Protein AF-A0A6A4FLY4-F1 (afdb_monomer)

Mean predicted aligned error: 6.11 Å

Sequence (265 aa):
MKDFSTPEHVKYTPAPVKSWKTQAESCTTQDPQLRKLWSQPDWMQFKLRSKTYLQNKIKETAAPPLFELVWFEAFKGTHEELMHVCNAKKSFVSKAIAKFGNDTPQLFVVTLIIPGSPLVATVQYFARTKSTGAGGPTEAEKLWERFLNGDDEFRKARFKLIPTIADGPWVIRKAVGTTPCIIGKAIQTTYYQTPNYLEVHVDISSDTIAKHITSLCRSQSTSFAVNMGFVIEGQTEEELPEALLGCVQYAHMDLLLASDINDDE

Radius of gyration: 18.47 Å; Cα contacts (8 Å, |Δi|>4): 516; chains: 1; bounding box: 47×60×51 Å

Foldseek 3Di:
DDDDDDDPDPPDDDDFPDDCQVVLCVLDDADPVQVVQKDFDDQQVDWFQALCCVPPVGTGADDAAQWEWRDKAKAFDDPVLLPPLCPQCRDSNNSSCVVQPVNQAAWEKEWEFQDDVGTMTIMIITGGRDDPDPPDDALQRVVVVCLLVDDPVLVLQFKKKAKDWPFADPVLCVLVDGDIDSQSVAWDWDWDDDPRYIYTYTYLVRHPSSNVSSVVCLVQLLGTKMKMWIWGHDDDSSNDDTHTNGMMMRHSDDSVSHYHSPPDD

Secondary structure (DSSP, 8-state):
-----------PPPPPTT-SHHHHHTT----TTGGGSEEPPPGGG--EE-TTHHHH--EE--S--SEEEEEEEEEE--TTTTTTGGGSTTSHHHHHHHHHGGGSPPEEEEEEEE-SSS-EEEEEEEEEPPP--TT---HHHHHHHHHHHS-HHHHHHHEEEEEEEEES-HHHHHHH-S--EEGGGTSEEEEEE-SSEEEEEEEGGG-HHHHHHHHHHHTTGGG-EEEEEEEEPP-SGGG-S--EEEEEEEES--GGGPEETT---

Solvent-accessible surface area (backbone atoms only — not comparable to full-atom values): 14867 Å² total; per-residue (Å²): 138,82,88,79,81,76,82,85,80,79,79,80,75,84,74,65,98,76,73,59,41,70,62,45,60,70,49,55,88,73,59,75,69,61,62,69,21,48,48,66,61,77,67,77,77,52,69,29,46,29,60,57,20,92,83,69,69,47,60,40,66,87,60,75,50,51,18,44,64,42,50,74,51,44,28,25,56,55,75,76,69,56,51,68,52,64,74,36,74,80,26,68,58,37,33,35,39,73,73,45,48,88,74,43,60,53,30,47,31,43,33,41,36,44,66,60,90,74,33,31,39,40,35,41,35,19,37,54,50,80,85,84,61,96,76,65,81,50,34,42,54,52,48,48,54,47,53,74,73,46,55,69,71,59,40,25,76,22,38,27,42,37,50,40,67,79,44,58,53,69,69,54,46,64,62,69,41,73,68,66,40,54,46,39,73,64,28,52,63,49,77,50,76,57,98,51,33,40,35,44,38,34,36,38,65,69,19,74,66,55,36,50,46,45,47,61,42,60,80,43,28,61,60,29,22,40,36,40,37,33,29,62,61,55,85,53,69,75,31,31,37,38,38,37,44,30,43,40,24,38,43,36,38,59,77,83,74,34,43,61,68,79,62,94,120

Structure (mmCIF, N/CA/C/O backbone):
data_AF-A0A6A4FLY4-F1
#
_entry.id   AF-A0A6A4FLY4-F1
#
loop_
_atom_site.group_PDB
_atom_site.id
_atom_site.type_symbol
_atom_site.label_atom_id
_atom_site.label_alt_id
_atom_site.label_comp_id
_atom_site.label_asym_id
_atom_site.label_entity_id
_atom_site.label_seq_id
_atom_site.pdbx_PDB_ins_code
_atom_site.Cartn_x
_atom_site.Cartn_y
_atom_site.Cartn_z
_atom_site.occupancy
_atom_site.B_iso_or_equiv
_atom_site.auth_seq_id
_atom_site.auth_comp_id
_atom_site.auth_asym_id
_atom_site.auth_atom_id
_atom_site.pdbx_PDB_model_num
ATOM 1 N N . MET A 1 1 ? -15.529 -43.957 -10.658 1.00 37.88 1 MET A N 1
ATOM 2 C CA . MET A 1 1 ? -16.024 -42.568 -10.706 1.00 37.88 1 MET A CA 1
ATOM 3 C C . MET A 1 1 ? -16.411 -42.180 -9.294 1.00 37.88 1 MET A C 1
ATOM 5 O O . MET A 1 1 ? -17.280 -42.828 -8.735 1.00 37.88 1 MET A O 1
ATOM 9 N N . LYS A 1 2 ? -15.677 -41.252 -8.674 1.00 32.72 2 LYS A N 1
ATOM 10 C CA . LYS A 1 2 ? -16.060 -40.645 -7.395 1.00 32.72 2 LYS A CA 1
ATOM 11 C C . LYS A 1 2 ? -16.558 -39.245 -7.726 1.00 32.72 2 LYS A C 1
ATOM 13 O O . LYS A 1 2 ? -15.789 -38.469 -8.289 1.00 32.72 2 LYS A O 1
ATOM 18 N N . ASP A 1 3 ? -17.823 -38.987 -7.430 1.00 35.38 3 ASP A N 1
ATOM 19 C CA . ASP A 1 3 ? -18.431 -37.667 -7.538 1.00 35.38 3 ASP A CA 1
ATOM 20 C C . ASP A 1 3 ? -17.745 -36.717 -6.556 1.00 35.38 3 ASP A C 1
ATOM 22 O O . ASP A 1 3 ? -17.726 -36.953 -5.346 1.00 35.38 3 ASP A O 1
ATOM 26 N N . PHE A 1 4 ? -17.145 -35.658 -7.090 1.00 35.91 4 PHE A N 1
ATOM 27 C CA . PHE A 1 4 ? -16.688 -34.522 -6.304 1.00 35.91 4 PHE A CA 1
ATOM 28 C C . PHE A 1 4 ? -17.815 -33.497 -6.272 1.00 35.91 4 PHE A C 1
ATOM 30 O O . PHE A 1 4 ? -17.993 -32.716 -7.204 1.00 35.91 4 PHE A O 1
ATOM 37 N N . SER A 1 5 ? -18.584 -33.523 -5.189 1.00 38.44 5 SER A N 1
ATOM 38 C CA . SER A 1 5 ? -19.543 -32.480 -4.851 1.00 38.44 5 SER A CA 1
ATOM 39 C C . SER A 1 5 ? -18.797 -31.159 -4.636 1.00 38.44 5 SER A C 1
ATOM 41 O O . SER A 1 5 ? -17.914 -31.064 -3.782 1.00 38.44 5 SER A O 1
ATOM 43 N N . THR A 1 6 ? -19.142 -30.140 -5.418 1.00 35.88 6 THR A N 1
ATOM 44 C CA . THR A 1 6 ? -18.709 -28.753 -5.216 1.00 35.88 6 THR A CA 1
ATOM 45 C C . THR A 1 6 ? -19.179 -28.246 -3.848 1.00 35.88 6 THR A C 1
ATOM 47 O O . THR A 1 6 ? -20.345 -28.459 -3.513 1.00 35.88 6 THR A O 1
ATOM 50 N N . PRO A 1 7 ? -18.341 -27.553 -3.052 1.00 35.19 7 PRO A N 1
ATOM 51 C CA . PRO A 1 7 ? -18.806 -26.952 -1.810 1.00 35.19 7 PRO A CA 1
ATOM 52 C C . PRO A 1 7 ? -19.737 -25.774 -2.123 1.00 35.19 7 PRO A C 1
ATOM 54 O O . PRO A 1 7 ? -19.306 -24.748 -2.651 1.00 35.19 7 PRO A O 1
ATOM 57 N N . GLU A 1 8 ? -21.018 -25.922 -1.795 1.00 44.59 8 GLU A N 1
ATOM 58 C CA . GLU A 1 8 ? -21.948 -24.802 -1.669 1.00 44.59 8 GLU A CA 1
ATOM 59 C C . GLU A 1 8 ? -21.541 -23.926 -0.470 1.00 44.59 8 GLU A C 1
ATOM 61 O O . GLU A 1 8 ? -21.119 -24.437 0.566 1.00 44.59 8 GLU A O 1
ATOM 66 N N . HIS A 1 9 ? -21.700 -22.605 -0.634 1.00 38.62 9 HIS A N 1
ATOM 67 C CA . HIS A 1 9 ? -21.382 -21.501 0.295 1.00 38.62 9 HIS A CA 1
ATOM 68 C C . HIS A 1 9 ? -20.083 -20.712 0.048 1.00 38.62 9 HIS A C 1
ATOM 70 O O . HIS A 1 9 ? -19.347 -20.391 0.979 1.00 38.62 9 HIS A O 1
ATOM 76 N N . VAL A 1 10 ? -19.882 -20.229 -1.181 1.00 35.88 10 VAL A N 1
ATOM 77 C CA . VAL A 1 10 ? -19.207 -18.933 -1.380 1.00 35.88 10 VAL A CA 1
ATOM 78 C C . VAL A 1 10 ? -20.267 -17.842 -1.210 1.00 35.88 10 VAL A C 1
ATOM 80 O O . VAL A 1 10 ? -21.089 -17.620 -2.099 1.00 35.88 10 VAL A O 1
ATOM 83 N N . LYS A 1 11 ? -20.318 -17.191 -0.041 1.00 32.84 11 LYS A N 1
ATOM 84 C CA . LYS A 1 11 ? -21.169 -16.006 0.151 1.00 32.84 11 LYS A CA 1
ATOM 85 C C . LYS A 1 11 ? -20.594 -14.872 -0.698 1.00 32.84 11 LYS A C 1
ATOM 87 O O . LYS A 1 11 ? -19.524 -14.360 -0.396 1.00 32.84 11 LYS A O 1
ATOM 92 N N . TYR A 1 12 ? -21.298 -14.522 -1.770 1.00 34.06 12 TYR A N 1
ATOM 93 C CA . TYR A 1 12 ? -20.935 -13.426 -2.663 1.00 34.06 12 TYR A CA 1
ATOM 94 C C . TYR A 1 12 ? -20.864 -12.108 -1.881 1.00 34.06 12 TYR A C 1
ATOM 96 O O . TYR A 1 12 ? -21.844 -11.673 -1.273 1.00 34.06 12 TYR A O 1
ATOM 104 N N . THR A 1 13 ? -19.687 -11.490 -1.881 1.00 41.09 13 THR A N 1
ATOM 105 C CA . THR A 1 13 ? -19.441 -10.169 -1.307 1.00 41.09 13 THR A CA 1
ATOM 106 C C . THR A 1 13 ? -20.195 -9.109 -2.121 1.00 41.09 13 THR A C 1
ATOM 108 O O . THR A 1 13 ? -20.037 -9.081 -3.343 1.00 41.09 13 THR A O 1
ATOM 111 N N . PRO A 1 14 ? -20.986 -8.209 -1.507 1.00 38.28 14 PRO A N 1
ATOM 112 C CA . PRO A 1 14 ? -21.627 -7.122 -2.243 1.00 38.28 14 PRO A CA 1
ATOM 113 C C . PRO A 1 14 ? -20.570 -6.232 -2.911 1.00 38.28 14 PRO A C 1
ATOM 115 O O . PRO A 1 14 ? -19.681 -5.707 -2.238 1.00 38.28 14 PRO A O 1
ATOM 118 N N . ALA A 1 15 ? -20.658 -6.064 -4.231 1.00 42.12 15 ALA A N 1
ATOM 119 C CA . ALA A 1 15 ? -19.847 -5.092 -4.956 1.00 42.12 15 ALA A CA 1
ATOM 120 C C . ALA A 1 15 ? -20.265 -3.656 -4.568 1.00 42.12 15 ALA A C 1
ATOM 122 O O . ALA A 1 15 ? -21.453 -3.414 -4.333 1.00 42.12 15 ALA A O 1
ATOM 123 N N . PRO A 1 16 ? -19.331 -2.687 -4.505 1.00 48.88 16 PRO A N 1
ATOM 124 C CA . PRO A 1 16 ? -19.680 -1.284 -4.290 1.00 48.88 16 PRO A CA 1
ATOM 125 C C . PRO A 1 16 ? -20.628 -0.773 -5.391 1.00 48.88 16 PRO A C 1
ATOM 127 O O . PRO A 1 16 ? -20.521 -1.163 -6.552 1.00 48.88 16 PRO A O 1
ATOM 130 N N . VAL A 1 17 ? -21.549 0.129 -5.024 1.00 54.06 17 VAL A N 1
ATOM 131 C CA . VAL A 1 17 ? -22.709 0.555 -5.844 1.00 54.06 17 VAL A CA 1
ATOM 132 C C . VAL A 1 17 ? -22.333 1.172 -7.206 1.00 54.06 17 VAL A C 1
ATOM 134 O O . VAL A 1 17 ? -23.156 1.155 -8.118 1.00 54.06 17 VAL A O 1
ATOM 137 N N . LYS A 1 18 ? -21.088 1.637 -7.394 1.00 69.50 18 LYS A N 1
ATOM 138 C CA . LYS A 1 18 ? -20.437 1.812 -8.709 1.00 69.50 18 LYS A CA 1
ATOM 139 C C . LYS A 1 18 ? -18.928 1.611 -8.554 1.00 69.50 18 LYS A C 1
ATOM 141 O O . LYS A 1 18 ? -18.258 2.509 -8.053 1.00 69.50 18 LYS A O 1
ATOM 146 N N . SER A 1 19 ? -18.420 0.449 -8.961 1.00 86.38 19 SER A N 1
ATOM 147 C CA . SER A 1 19 ? -16.978 0.183 -9.009 1.00 86.38 19 SER A CA 1
ATOM 148 C C . SER A 1 19 ? -16.280 1.086 -10.036 1.00 86.38 19 SER A C 1
ATOM 150 O O . SER A 1 19 ? -16.853 1.352 -11.094 1.00 86.38 19 SER A O 1
ATOM 152 N N . TRP A 1 20 ? -15.054 1.532 -9.750 1.00 93.38 20 TRP A N 1
ATOM 153 C CA . TRP A 1 20 ? -14.227 2.328 -10.672 1.00 93.38 20 TRP A CA 1
ATOM 154 C C . TRP A 1 20 ? -13.202 1.490 -11.467 1.00 93.38 20 TRP A C 1
ATOM 156 O O . TRP A 1 20 ? -12.366 2.030 -12.188 1.00 93.38 20 TRP A O 1
ATOM 166 N N . LYS A 1 21 ? -13.270 0.154 -11.376 1.00 93.50 21 LYS A N 1
ATOM 167 C CA . LYS A 1 21 ? -12.347 -0.767 -12.068 1.00 93.50 21 LYS A CA 1
ATOM 168 C C . LYS A 1 21 ? -12.386 -0.641 -13.591 1.00 93.50 21 LYS A C 1
ATOM 170 O O . LYS A 1 21 ? -11.336 -0.597 -14.217 1.00 93.50 21 LYS A O 1
ATOM 175 N N . THR A 1 22 ? -13.570 -0.529 -14.194 1.00 92.56 22 THR A N 1
ATOM 176 C CA . THR A 1 22 ? -13.692 -0.401 -15.658 1.00 92.56 22 THR A CA 1
ATOM 177 C C . THR A 1 22 ? -13.122 0.930 -16.158 1.00 92.56 22 THR A C 1
ATOM 179 O O . THR A 1 22 ? -12.477 0.985 -17.202 1.00 92.56 22 THR A O 1
ATOM 182 N N . GLN A 1 23 ? -13.325 2.019 -15.410 1.00 94.94 23 GLN A N 1
ATOM 183 C CA . GLN A 1 23 ? -12.733 3.317 -15.726 1.00 94.94 23 GLN A CA 1
ATOM 184 C C . GLN A 1 23 ? -11.211 3.258 -15.596 1.00 94.94 23 GLN A C 1
ATOM 186 O O . GLN A 1 23 ? -10.523 3.711 -16.511 1.00 94.94 23 GLN A O 1
ATOM 191 N N . ALA A 1 24 ? -10.705 2.647 -14.520 1.00 95.06 24 ALA A N 1
ATOM 192 C CA . ALA A 1 24 ? -9.281 2.420 -14.301 1.00 95.06 24 ALA A CA 1
ATOM 193 C C . ALA A 1 24 ? -8.633 1.635 -15.454 1.00 95.06 24 ALA A C 1
ATOM 195 O O . ALA A 1 24 ? -7.643 2.087 -16.024 1.00 95.06 24 ALA A O 1
ATOM 196 N N . GLU A 1 25 ? -9.238 0.522 -15.875 1.00 95.00 25 GLU A N 1
ATOM 197 C CA . GLU A 1 25 ? -8.779 -0.285 -17.018 1.00 95.00 25 GLU A CA 1
ATOM 198 C C . GLU A 1 25 ? -8.732 0.509 -18.333 1.00 95.00 25 GLU A C 1
ATOM 200 O O . GLU A 1 25 ? -7.964 0.185 -19.234 1.00 95.00 25 GLU A O 1
ATOM 205 N N . SER A 1 26 ? -9.514 1.586 -18.449 1.00 95.50 26 SER A N 1
ATOM 206 C CA . SER A 1 26 ? -9.494 2.459 -19.623 1.00 95.50 26 SER A CA 1
ATOM 207 C C . SER A 1 26 ? -8.380 3.520 -19.594 1.00 95.50 26 SER A C 1
ATOM 209 O O . SER A 1 26 ? -8.169 4.195 -20.605 1.00 95.50 26 SER A O 1
ATOM 211 N N . CYS A 1 27 ? -7.716 3.738 -18.453 1.00 94.94 27 CYS A N 1
ATOM 212 C CA . CYS A 1 27 ? -6.680 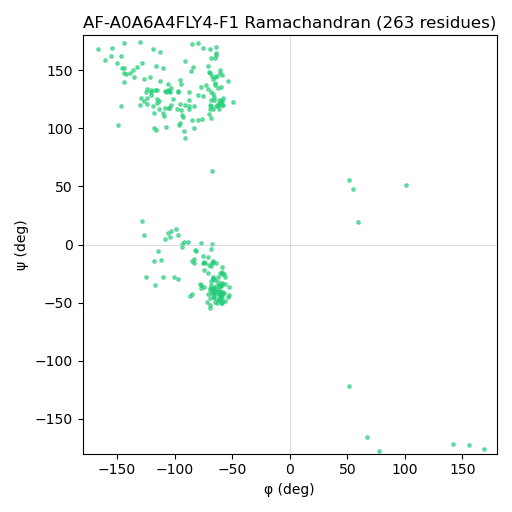4.766 -18.297 1.00 94.94 27 CYS A CA 1
ATOM 213 C C . CYS A 1 27 ? -5.347 4.353 -18.920 1.00 94.94 27 CYS A C 1
ATOM 215 O O . CYS A 1 27 ? -4.603 5.209 -19.391 1.00 94.94 27 CYS A O 1
ATOM 217 N N . THR A 1 28 ? -5.014 3.063 -18.868 1.00 92.38 28 THR A N 1
ATOM 218 C CA . THR A 1 28 ? -3.712 2.549 -19.298 1.00 92.38 28 THR A CA 1
ATOM 219 C C . THR A 1 28 ? -3.777 1.051 -19.571 1.00 92.38 28 THR A C 1
ATOM 221 O O . THR A 1 28 ? -4.642 0.347 -19.059 1.00 92.38 28 THR A O 1
ATOM 224 N N . THR A 1 29 ? -2.828 0.555 -20.357 1.00 91.69 29 THR A N 1
ATOM 225 C CA . THR A 1 29 ? -2.577 -0.877 -20.535 1.00 91.69 29 THR A CA 1
ATOM 226 C C . THR A 1 29 ? -1.546 -1.370 -19.520 1.00 91.69 29 THR A C 1
ATOM 228 O O . THR A 1 29 ? -0.761 -0.584 -18.988 1.00 91.69 29 THR A O 1
ATOM 231 N N . GLN A 1 30 ? -1.540 -2.675 -19.252 1.00 93.81 30 GLN A N 1
ATOM 232 C CA . GLN A 1 30 ? -0.555 -3.353 -18.408 1.00 93.81 30 GLN A CA 1
ATOM 233 C C . GLN A 1 30 ? -0.131 -4.660 -19.076 1.00 93.81 30 GLN A C 1
ATOM 235 O O . GLN A 1 30 ? -0.936 -5.278 -19.777 1.00 93.81 30 GLN A O 1
ATOM 240 N N . ASP A 1 31 ? 1.108 -5.089 -18.823 1.00 95.06 31 ASP A N 1
ATOM 241 C CA . ASP A 1 31 ? 1.583 -6.418 -19.202 1.00 95.06 31 ASP A CA 1
ATOM 242 C C . ASP A 1 31 ? 0.572 -7.503 -18.752 1.00 95.06 31 ASP A C 1
ATOM 244 O O . ASP A 1 31 ? 0.260 -7.609 -17.556 1.00 95.06 31 ASP A O 1
ATOM 248 N N . PRO A 1 32 ? 0.045 -8.328 -19.678 1.00 96.56 32 PRO A N 1
ATOM 249 C CA . PRO A 1 32 ? -0.897 -9.394 -19.351 1.00 96.56 32 PRO A CA 1
ATOM 250 C C . PRO A 1 32 ? -0.381 -10.418 -18.331 1.00 96.56 32 PRO A C 1
ATOM 252 O O . PRO A 1 32 ? -1.195 -11.079 -17.680 1.00 96.56 32 PRO A O 1
ATOM 255 N N . GLN A 1 33 ? 0.937 -10.598 -18.210 1.00 97.56 33 GLN A N 1
ATOM 256 C CA . GLN A 1 33 ? 1.554 -11.425 -17.177 1.00 97.56 33 GLN A CA 1
ATOM 257 C C . GLN A 1 33 ? 1.385 -10.761 -15.813 1.00 97.56 33 GLN A C 1
ATOM 259 O O . GLN A 1 33 ? 0.771 -11.362 -14.933 1.00 97.56 33 GLN A O 1
ATOM 264 N N . LEU A 1 34 ? 1.809 -9.500 -15.668 1.00 97.56 34 LEU A N 1
ATOM 265 C CA . LEU A 1 34 ? 1.698 -8.751 -14.413 1.00 97.56 34 LEU A CA 1
ATOM 266 C C . LEU A 1 34 ? 0.244 -8.636 -13.942 1.00 97.56 34 LEU A C 1
ATOM 268 O O . LEU A 1 34 ? -0.042 -8.830 -12.762 1.00 97.56 34 LEU A O 1
ATOM 272 N N . ARG A 1 35 ? -0.696 -8.402 -14.868 1.00 97.31 35 ARG A N 1
ATOM 273 C CA . ARG A 1 35 ? -2.129 -8.264 -14.561 1.00 97.31 35 ARG A CA 1
ATOM 274 C C . ARG A 1 35 ? -2.726 -9.465 -13.823 1.00 97.31 35 ARG A C 1
ATOM 276 O O . ARG A 1 35 ? -3.699 -9.295 -13.085 1.00 97.31 35 ARG A O 1
ATOM 283 N N . LYS A 1 36 ? -2.171 -10.664 -14.025 1.00 97.50 36 LYS A N 1
ATOM 284 C CA . LYS A 1 36 ? -2.619 -11.914 -13.385 1.00 97.50 36 LYS A CA 1
ATOM 285 C C . LYS A 1 36 ? -2.051 -12.108 -11.978 1.00 97.50 36 LYS A C 1
ATOM 287 O O . LYS A 1 36 ? -2.568 -12.946 -11.247 1.00 97.50 36 LYS A O 1
ATOM 292 N N . LEU A 1 37 ? -1.009 -11.362 -11.607 1.00 98.25 37 LEU A N 1
ATOM 293 C CA . LEU A 1 37 ? -0.274 -11.549 -10.351 1.00 98.25 37 LEU A CA 1
ATOM 294 C C . LEU A 1 37 ? -0.813 -10.695 -9.203 1.00 98.25 37 LEU A C 1
ATOM 296 O O . LEU A 1 37 ? -0.266 -10.722 -8.100 1.00 98.25 37 LEU A O 1
ATOM 300 N N . TRP A 1 38 ? -1.882 -9.934 -9.433 1.00 98.38 38 TRP A N 1
ATOM 301 C CA . TRP A 1 38 ? -2.526 -9.149 -8.394 1.00 98.38 38 TRP A CA 1
ATOM 302 C C . TRP A 1 38 ? -4.046 -9.213 -8.484 1.00 98.38 38 TRP A C 1
ATOM 304 O O . TRP A 1 38 ? -4.648 -9.317 -9.554 1.00 98.38 38 TRP A O 1
ATOM 314 N N . SER A 1 39 ? -4.686 -9.143 -7.324 1.00 98.06 39 SER A N 1
ATOM 315 C CA . SER A 1 39 ? -6.139 -9.071 -7.216 1.00 98.06 39 SER A CA 1
ATOM 316 C C . SER A 1 39 ? -6.546 -8.386 -5.915 1.00 98.06 39 SER A C 1
ATOM 318 O O . SER A 1 39 ? -5.718 -8.140 -5.037 1.00 98.06 39 SER A O 1
ATOM 320 N N . GLN A 1 40 ? -7.830 -8.058 -5.785 1.00 97.19 40 GLN A N 1
ATOM 321 C CA . GLN A 1 40 ? -8.395 -7.715 -4.485 1.00 97.19 40 GLN A CA 1
ATOM 322 C C . GLN A 1 40 ? -8.850 -9.016 -3.813 1.00 97.19 40 GLN A C 1
ATOM 324 O O . GLN A 1 40 ? -9.747 -9.667 -4.354 1.00 97.19 40 GLN A O 1
ATOM 329 N N . PRO A 1 41 ? -8.274 -9.407 -2.667 1.00 96.62 41 PRO A N 1
ATOM 330 C CA . PRO A 1 41 ? -8.697 -10.612 -1.976 1.00 96.62 41 PRO A CA 1
ATOM 331 C C . PRO A 1 41 ? -10.030 -10.385 -1.247 1.00 96.62 41 PRO A C 1
ATOM 333 O O . PRO A 1 41 ? -10.484 -9.249 -1.090 1.00 96.62 41 PRO A O 1
ATOM 336 N N . ASP A 1 42 ? -10.646 -11.463 -0.750 1.00 94.75 42 ASP A N 1
ATOM 337 C CA . ASP A 1 42 ? -11.807 -11.341 0.137 1.00 94.75 42 ASP A CA 1
ATOM 338 C C . ASP A 1 42 ? -11.402 -10.596 1.415 1.00 94.75 42 ASP A C 1
ATOM 340 O O . ASP A 1 42 ? -10.563 -11.057 2.192 1.00 94.75 42 ASP A O 1
ATOM 344 N N . TRP A 1 43 ? -11.994 -9.427 1.635 1.00 93.69 43 TRP A N 1
ATOM 345 C CA . TRP A 1 43 ? -11.683 -8.585 2.781 1.00 93.69 43 TRP A CA 1
ATOM 346 C C . TRP A 1 43 ? -12.181 -9.185 4.106 1.00 93.69 43 TRP A C 1
ATOM 348 O O . TRP A 1 43 ? -11.679 -8.814 5.168 1.00 93.69 43 TRP A O 1
ATOM 358 N N . MET A 1 44 ? -13.107 -10.154 4.076 1.00 94.00 44 MET A N 1
ATOM 359 C CA . MET A 1 44 ? -13.643 -10.797 5.283 1.00 94.00 44 MET A CA 1
ATOM 360 C C . MET A 1 44 ? -12.618 -11.642 6.052 1.00 94.00 44 MET A C 1
ATOM 362 O O . MET A 1 44 ? -12.826 -11.975 7.229 1.00 94.00 44 MET A O 1
ATOM 366 N N . GLN A 1 45 ? -11.486 -11.965 5.422 1.00 91.81 45 GLN A N 1
ATOM 367 C CA . GLN A 1 45 ? -10.389 -12.672 6.078 1.00 91.81 45 GLN A CA 1
ATOM 368 C C . GLN A 1 45 ? -9.649 -11.802 7.109 1.00 91.81 45 GLN A C 1
ATOM 370 O O . GLN A 1 45 ? -9.065 -12.333 8.054 1.00 91.81 45 GLN A O 1
ATOM 375 N N . PHE A 1 46 ? -9.684 -10.472 6.967 1.00 93.75 46 PHE A N 1
ATOM 376 C CA . PHE A 1 46 ? -8.984 -9.564 7.873 1.00 93.75 46 PHE A CA 1
ATOM 377 C C . PHE A 1 46 ? -9.829 -9.312 9.127 1.00 93.75 46 PHE A C 1
ATOM 379 O O . PHE A 1 46 ? -10.946 -8.795 9.056 1.00 93.75 46 PHE A O 1
ATOM 386 N N . LYS A 1 47 ? -9.294 -9.680 10.297 1.00 93.50 47 LYS A N 1
ATOM 387 C CA . LYS A 1 47 ? -9.935 -9.451 11.602 1.00 93.50 47 LYS A CA 1
ATOM 388 C C . LYS A 1 47 ? -9.422 -8.155 12.221 1.00 93.50 47 LYS A C 1
ATOM 390 O O . LYS A 1 47 ? -8.237 -8.046 12.546 1.00 93.50 47 LYS A O 1
ATOM 395 N N . LEU A 1 48 ? -10.318 -7.188 12.397 1.00 95.31 48 LEU A N 1
ATOM 396 C CA . LEU A 1 48 ? -10.018 -5.830 12.855 1.00 95.31 48 LEU A CA 1
ATOM 397 C C . LEU A 1 48 ? -10.603 -5.569 14.240 1.00 95.31 48 LEU A C 1
ATOM 399 O O . LEU A 1 48 ? -11.427 -6.340 14.717 1.00 95.31 48 LEU A O 1
ATOM 403 N N . ARG A 1 49 ? -10.177 -4.498 14.913 1.00 96.25 49 ARG A N 1
ATOM 404 C CA . ARG A 1 49 ? -10.698 -4.154 16.245 1.00 96.25 49 ARG A CA 1
ATOM 405 C C . ARG A 1 49 ? -12.209 -3.860 16.170 1.00 96.25 49 ARG A C 1
ATOM 407 O O . ARG A 1 49 ? -12.614 -2.934 15.472 1.00 96.25 49 ARG A O 1
ATOM 414 N N . SER A 1 50 ? -13.019 -4.644 16.890 1.00 96.75 50 SER A N 1
ATOM 415 C CA . SER A 1 50 ? -14.470 -4.420 17.033 1.00 96.75 50 SER A CA 1
ATOM 416 C C . SER A 1 50 ? -14.777 -3.109 17.764 1.00 96.75 50 SER A C 1
ATOM 418 O O . SER A 1 50 ? -13.887 -2.517 18.384 1.00 96.75 50 SER A O 1
ATOM 420 N N . LYS A 1 51 ? -16.053 -2.694 17.780 1.00 96.50 51 LYS A N 1
ATOM 421 C CA . LYS A 1 51 ? -16.511 -1.521 18.552 1.00 96.50 51 LYS A CA 1
ATOM 422 C C . LYS A 1 51 ? -16.097 -1.604 20.027 1.00 96.50 51 LYS A C 1
ATOM 424 O O . LYS A 1 51 ? -15.728 -0.603 20.625 1.00 96.50 51 LYS A O 1
ATOM 429 N N . THR A 1 52 ? -16.109 -2.814 20.585 1.00 95.88 52 THR A N 1
ATOM 430 C CA . THR A 1 52 ? -15.807 -3.105 21.997 1.00 95.88 52 THR A CA 1
ATOM 431 C C . THR A 1 52 ? -14.375 -3.599 22.249 1.00 95.88 52 THR A C 1
ATOM 433 O O . THR A 1 52 ? -14.063 -4.144 23.311 1.00 95.88 52 THR A O 1
ATOM 436 N N . TYR A 1 53 ? -13.475 -3.465 21.268 1.00 96.94 53 TYR A N 1
ATOM 437 C CA . TYR A 1 53 ? -12.137 -4.056 21.356 1.00 96.94 53 TYR A CA 1
ATOM 438 C C . TYR A 1 53 ? -11.336 -3.544 22.554 1.00 96.94 53 TYR A C 1
ATOM 440 O O . TYR A 1 53 ? -10.570 -4.305 23.146 1.00 96.94 53 TYR A O 1
ATOM 448 N N . LEU A 1 54 ? -11.478 -2.271 22.935 1.00 96.12 54 LEU A N 1
ATOM 449 C CA . LEU A 1 54 ? -10.711 -1.727 24.057 1.00 96.12 54 LEU A CA 1
ATOM 450 C C . LEU A 1 54 ? -11.048 -2.437 25.373 1.00 96.12 54 LEU A C 1
ATOM 452 O O . LEU A 1 54 ? -10.121 -2.669 26.155 1.00 96.12 54 LEU A O 1
ATOM 456 N N . GLN A 1 55 ? -12.294 -2.891 25.545 1.00 96.50 55 GLN A N 1
ATOM 457 C CA . GLN A 1 55 ? -12.751 -3.606 26.735 1.00 96.50 55 GLN A CA 1
ATOM 458 C C . GLN A 1 55 ? -12.500 -5.121 26.650 1.00 96.50 55 GLN A C 1
ATOM 460 O O . GLN A 1 55 ? -12.007 -5.706 27.610 1.00 96.50 55 GLN A O 1
ATOM 465 N N . ASN A 1 56 ? -12.793 -5.767 25.514 1.00 96.44 56 ASN A N 1
ATOM 466 C CA . ASN A 1 56 ? -12.807 -7.239 25.419 1.00 96.44 56 ASN A CA 1
ATOM 467 C C . ASN A 1 56 ? -11.739 -7.861 24.501 1.00 96.44 56 ASN A C 1
ATOM 469 O O . ASN A 1 56 ? -11.622 -9.082 24.443 1.00 96.44 56 ASN A O 1
ATOM 473 N N . LYS A 1 57 ? -10.959 -7.044 23.783 1.00 95.94 57 LYS A N 1
ATOM 474 C CA . LYS A 1 57 ? -9.933 -7.469 22.809 1.00 95.94 57 LYS A CA 1
ATOM 475 C C . LYS A 1 57 ? -10.459 -8.327 21.647 1.00 95.94 57 LYS A C 1
ATOM 477 O O . LYS A 1 57 ? -9.669 -8.973 20.956 1.00 95.94 57 LYS A O 1
ATOM 482 N N . ILE A 1 58 ? -11.764 -8.294 21.370 1.00 95.81 58 ILE A N 1
ATOM 483 C CA . ILE A 1 58 ? -12.386 -9.055 20.281 1.00 95.81 58 ILE A CA 1
ATOM 484 C C . ILE A 1 58 ? -12.174 -8.352 18.946 1.00 95.81 58 ILE A C 1
ATOM 486 O O . ILE A 1 58 ? -12.484 -7.165 18.788 1.00 95.81 58 ILE A O 1
ATOM 490 N N . LYS A 1 59 ? -11.681 -9.113 17.968 1.00 94.88 59 LYS A N 1
ATOM 491 C CA . LYS A 1 59 ? -11.558 -8.674 16.581 1.00 94.88 59 LYS A CA 1
ATOM 492 C C . LYS A 1 59 ? -12.619 -9.323 15.706 1.00 94.88 59 LYS A C 1
ATOM 494 O O . LYS A 1 59 ? -12.842 -10.526 15.796 1.00 94.88 59 LYS A O 1
ATOM 499 N N . GLU A 1 60 ? -13.208 -8.540 14.818 1.00 92.38 60 GLU A N 1
ATOM 500 C CA . GLU A 1 60 ? -14.243 -8.977 13.889 1.00 92.38 60 GLU A CA 1
ATOM 501 C C . GLU A 1 60 ? -14.099 -8.270 12.540 1.00 92.38 60 GLU A C 1
ATOM 503 O O . GLU A 1 60 ? -13.254 -7.393 12.359 1.00 92.38 60 GLU A O 1
ATOM 508 N N . THR A 1 61 ? -14.906 -8.688 11.574 1.00 87.12 61 THR A N 1
ATOM 509 C CA . THR A 1 61 ? -14.976 -8.050 10.262 1.00 87.12 61 THR A CA 1
ATOM 510 C C . THR A 1 61 ? -16.385 -7.488 10.106 1.00 87.12 61 THR A C 1
ATOM 512 O O . THR A 1 61 ? -17.312 -8.244 9.831 1.00 87.12 61 THR A O 1
ATOM 515 N N . ALA A 1 62 ? -16.548 -6.189 10.362 1.00 79.94 62 ALA A N 1
ATOM 516 C CA . ALA A 1 62 ? -17.866 -5.560 10.499 1.00 79.94 62 ALA A CA 1
ATOM 517 C C . ALA A 1 62 ? -18.327 -4.790 9.250 1.00 79.94 62 ALA A C 1
ATOM 519 O O . ALA A 1 62 ? -19.526 -4.673 9.012 1.00 79.94 62 ALA A O 1
ATOM 520 N N . ALA A 1 63 ? -17.391 -4.270 8.452 1.00 88.12 63 ALA A N 1
ATOM 521 C CA . ALA A 1 63 ? -17.687 -3.389 7.328 1.00 88.12 63 ALA A CA 1
ATOM 522 C C . ALA A 1 63 ? -16.741 -3.644 6.142 1.00 88.12 63 ALA A C 1
ATOM 524 O O . ALA A 1 63 ? -15.598 -4.068 6.359 1.00 88.12 63 ALA A O 1
ATOM 525 N N . PRO A 1 64 ? -17.196 -3.382 4.901 1.00 91.75 64 PRO A N 1
ATOM 526 C CA . PRO A 1 64 ? -16.336 -3.438 3.725 1.00 91.75 64 PRO A CA 1
ATOM 527 C C . PRO A 1 64 ? -15.227 -2.368 3.778 1.00 91.75 64 PRO A C 1
ATOM 529 O O . PRO A 1 64 ? -15.337 -1.401 4.537 1.00 91.75 64 PRO A O 1
ATOM 532 N N . PRO A 1 65 ? -14.162 -2.511 2.966 1.00 95.50 65 PRO A N 1
ATOM 533 C CA . PRO A 1 65 ? -13.110 -1.507 2.865 1.00 95.50 65 PRO A CA 1
ATOM 534 C C . PRO A 1 65 ? -13.626 -0.145 2.384 1.00 95.50 65 PRO A C 1
ATOM 536 O O . PRO A 1 65 ? -14.528 -0.080 1.550 1.00 95.50 65 PRO A O 1
ATOM 539 N N . LEU A 1 66 ? -13.000 0.938 2.850 1.00 95.50 66 LEU A N 1
ATOM 540 C CA . LEU A 1 66 ? -13.318 2.309 2.430 1.00 95.50 66 LEU A CA 1
ATOM 541 C C . LEU A 1 66 ? -12.955 2.554 0.956 1.00 95.50 66 LEU A C 1
ATOM 543 O O . LEU A 1 66 ? -13.603 3.354 0.276 1.00 95.50 66 LEU A O 1
ATOM 547 N N . PHE A 1 67 ? -11.938 1.860 0.451 1.00 97.06 67 PHE A N 1
ATOM 548 C CA . PHE A 1 67 ? -11.452 1.951 -0.915 1.00 97.06 67 PHE A CA 1
ATOM 549 C C . PHE A 1 67 ? -11.394 0.564 -1.566 1.00 97.06 67 PHE A C 1
ATOM 551 O O . PHE A 1 67 ? -11.032 -0.433 -0.937 1.00 97.06 67 PHE A O 1
ATOM 558 N N . GLU A 1 68 ? -11.723 0.500 -2.852 1.00 96.44 68 GLU A N 1
ATOM 559 C CA . GLU A 1 68 ? -11.558 -0.705 -3.665 1.00 96.44 68 GLU A CA 1
ATOM 560 C C . GLU A 1 68 ? -10.224 -0.650 -4.411 1.00 96.44 68 GLU A C 1
ATOM 562 O O . GLU A 1 68 ? -9.829 0.409 -4.890 1.00 96.44 68 GLU A O 1
ATOM 567 N N . LEU A 1 69 ? -9.531 -1.780 -4.540 1.00 98.38 69 LEU A N 1
ATOM 568 C CA . LEU A 1 69 ? -8.339 -1.868 -5.380 1.00 98.38 69 LEU A CA 1
ATOM 569 C C . LEU A 1 69 ? -8.768 -1.764 -6.844 1.00 98.38 69 LEU A C 1
ATOM 571 O O . LEU A 1 69 ? -9.522 -2.613 -7.328 1.00 98.38 69 LEU A O 1
ATOM 575 N N . VAL A 1 70 ? -8.270 -0.751 -7.547 1.00 97.88 70 VAL A N 1
ATOM 576 C CA . VAL A 1 70 ? -8.606 -0.507 -8.957 1.00 97.88 70 VAL A CA 1
ATOM 577 C C . VAL A 1 70 ? -7.451 -0.776 -9.900 1.00 97.88 70 VAL A C 1
ATOM 579 O O . VAL A 1 70 ? -7.695 -1.134 -11.048 1.00 97.88 70 VAL A O 1
ATOM 582 N N . TRP A 1 71 ? -6.211 -0.633 -9.429 1.00 98.44 71 TRP A N 1
ATOM 583 C CA . TRP A 1 71 ? -5.032 -0.811 -10.265 1.00 98.44 71 TRP A CA 1
ATOM 584 C C . TRP A 1 71 ? -3.797 -1.191 -9.448 1.00 98.44 71 TRP A C 1
ATOM 586 O O . TRP A 1 71 ? -3.744 -0.990 -8.231 1.00 98.44 71 TRP A O 1
ATOM 596 N N . PHE A 1 72 ? -2.790 -1.715 -10.136 1.00 98.56 72 PHE A N 1
ATOM 597 C CA . PHE A 1 72 ? -1.492 -2.073 -9.580 1.00 98.56 72 PHE A CA 1
ATOM 598 C C . PHE A 1 72 ? -0.411 -1.779 -10.614 1.00 98.56 72 PHE A C 1
ATOM 600 O O . PHE A 1 72 ? -0.610 -2.083 -11.786 1.00 98.56 72 PHE A O 1
ATOM 607 N N . GLU A 1 73 ? 0.735 -1.253 -10.196 1.00 98.12 73 GLU A N 1
ATOM 608 C CA . GLU A 1 73 ? 1.909 -1.062 -11.053 1.00 98.12 73 GLU A CA 1
ATOM 609 C C . GLU A 1 73 ? 3.169 -1.577 -10.350 1.00 98.12 73 GLU A C 1
ATOM 611 O O . GLU A 1 73 ? 3.242 -1.622 -9.121 1.00 98.12 73 GLU A O 1
ATOM 616 N N . ALA A 1 74 ? 4.161 -1.989 -11.135 1.00 98.06 74 ALA A N 1
ATOM 617 C CA . ALA A 1 74 ? 5.484 -2.345 -10.646 1.00 98.06 74 ALA A CA 1
ATOM 618 C C . ALA A 1 74 ? 6.519 -1.599 -11.485 1.00 98.06 74 ALA A C 1
ATOM 620 O O . ALA A 1 74 ? 6.574 -1.776 -12.702 1.00 98.06 74 ALA A O 1
ATOM 621 N N . PHE A 1 75 ? 7.327 -0.778 -10.826 1.00 97.81 75 PHE A N 1
ATOM 622 C CA . PHE A 1 75 ? 8.358 0.024 -11.463 1.00 97.81 75 PHE A CA 1
ATOM 623 C C . PHE A 1 75 ? 9.732 -0.305 -10.901 1.00 97.81 75 PHE A C 1
ATOM 625 O O . PHE A 1 75 ? 9.864 -0.566 -9.708 1.00 97.81 75 PHE A O 1
ATOM 632 N N . LYS A 1 76 ? 10.760 -0.271 -11.743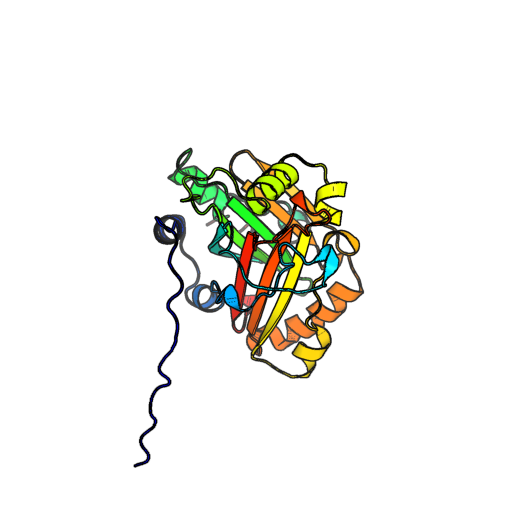 1.00 97.69 76 LYS A N 1
ATOM 633 C CA . LYS A 1 76 ? 12.164 -0.335 -11.332 1.00 97.69 76 LYS A CA 1
ATOM 634 C C . LYS A 1 76 ? 12.877 0.969 -11.696 1.00 97.69 76 LYS A C 1
ATOM 636 O O . LYS A 1 76 ? 12.450 1.680 -12.602 1.00 97.69 76 LYS A O 1
ATOM 641 N N . GLY A 1 77 ? 13.931 1.280 -10.953 1.00 96.50 77 GLY A N 1
ATOM 642 C CA . GLY A 1 77 ? 14.709 2.512 -11.086 1.00 96.50 77 GLY A CA 1
ATOM 643 C C . GLY A 1 77 ? 15.672 2.681 -9.914 1.00 96.50 77 GLY A C 1
ATOM 644 O O . GLY A 1 77 ? 15.774 1.796 -9.052 1.00 96.50 77 GLY A O 1
ATOM 645 N N . THR A 1 78 ? 16.382 3.806 -9.864 1.00 96.44 78 THR A N 1
ATOM 646 C CA . THR A 1 78 ? 17.133 4.206 -8.667 1.00 96.44 78 THR A CA 1
ATOM 647 C C . THR A 1 78 ? 16.182 4.595 -7.535 1.00 96.44 78 THR A C 1
ATOM 649 O O . THR A 1 78 ? 14.974 4.743 -7.723 1.00 96.44 78 THR A O 1
ATOM 652 N N . HIS A 1 79 ? 16.718 4.750 -6.324 1.00 95.88 79 HIS A N 1
ATOM 653 C CA . HIS A 1 79 ? 15.910 5.166 -5.181 1.00 95.88 79 HIS A CA 1
ATOM 654 C C . HIS A 1 79 ? 15.265 6.539 -5.424 1.00 95.88 79 HIS A C 1
ATOM 656 O O . HIS A 1 79 ? 14.080 6.711 -5.166 1.00 95.88 79 HIS A O 1
ATOM 662 N N . GLU A 1 80 ? 16.023 7.480 -5.986 1.00 95.69 80 GLU A N 1
ATOM 663 C CA . GLU A 1 80 ? 15.578 8.841 -6.290 1.00 95.69 80 GLU A CA 1
ATOM 664 C C . GLU A 1 80 ? 14.484 8.861 -7.360 1.00 95.69 80 GLU A C 1
ATOM 666 O O . GLU A 1 80 ? 13.507 9.593 -7.221 1.00 95.69 80 GLU A O 1
ATOM 671 N N . GLU A 1 81 ? 14.620 8.039 -8.403 1.00 96.19 81 GLU A N 1
ATOM 672 C CA . GLU A 1 81 ? 13.631 7.934 -9.484 1.00 96.19 81 GLU A CA 1
ATOM 673 C C . GLU A 1 81 ? 12.300 7.342 -9.010 1.00 96.19 81 GLU A C 1
ATOM 675 O O . GLU A 1 81 ? 11.248 7.643 -9.569 1.00 96.19 81 GLU A O 1
ATOM 680 N N . LEU A 1 82 ? 12.337 6.501 -7.974 1.00 97.25 82 LEU A N 1
ATOM 681 C CA . LEU A 1 82 ? 11.151 5.870 -7.404 1.00 97.25 82 LEU A CA 1
ATOM 682 C C . LEU A 1 82 ? 10.490 6.714 -6.304 1.00 97.25 82 LEU A C 1
ATOM 684 O O . LEU A 1 82 ? 9.486 6.280 -5.740 1.00 97.25 82 LEU A O 1
ATOM 688 N N . MET A 1 83 ? 10.992 7.914 -6.002 1.00 97.00 83 MET A N 1
ATOM 689 C CA . MET A 1 83 ? 10.323 8.831 -5.078 1.00 97.00 83 MET A CA 1
ATOM 690 C C . MET A 1 83 ? 9.074 9.438 -5.720 1.00 97.00 83 MET A C 1
ATOM 692 O O . MET A 1 83 ? 9.101 9.871 -6.868 1.00 97.00 83 MET A O 1
ATOM 696 N N . HIS A 1 84 ? 7.982 9.522 -4.949 1.00 97.06 84 HIS A N 1
ATOM 697 C CA . HIS A 1 84 ? 6.708 10.118 -5.383 1.00 97.06 84 HIS A CA 1
ATOM 698 C C . HIS A 1 84 ? 6.202 9.551 -6.724 1.00 97.06 84 HIS A C 1
ATOM 700 O O . HIS A 1 84 ? 5.943 10.291 -7.675 1.00 97.06 84 HIS A O 1
ATOM 706 N N . VAL A 1 85 ? 6.049 8.224 -6.809 1.00 97.44 85 VAL A N 1
ATOM 707 C CA . VAL A 1 85 ? 5.735 7.514 -8.065 1.00 97.44 85 VAL A CA 1
ATOM 708 C C . VAL A 1 85 ? 4.459 8.040 -8.726 1.00 97.44 85 VAL A C 1
ATOM 710 O O . VAL A 1 85 ? 4.386 8.118 -9.953 1.00 97.44 85 VAL A O 1
ATOM 713 N N . CYS A 1 86 ? 3.461 8.471 -7.946 1.00 97.12 86 CYS A N 1
ATOM 714 C CA . CYS A 1 86 ? 2.221 9.028 -8.497 1.00 97.12 86 CYS A CA 1
ATOM 715 C C . CYS A 1 86 ? 2.416 10.336 -9.280 1.00 97.12 86 CYS A C 1
ATOM 717 O O . CYS A 1 86 ? 1.512 10.736 -10.008 1.00 97.12 86 CYS A O 1
ATOM 719 N N . ASN A 1 87 ? 3.560 11.013 -9.142 1.00 95.75 87 ASN A N 1
ATOM 720 C CA . ASN A 1 87 ? 3.897 12.206 -9.917 1.00 95.75 87 ASN A CA 1
ATOM 721 C C . ASN A 1 87 ? 4.518 11.876 -11.287 1.00 95.75 87 ASN A C 1
ATOM 723 O O . ASN A 1 87 ? 4.592 12.741 -12.161 1.00 95.75 87 ASN A O 1
ATOM 727 N N . ALA A 1 88 ? 4.944 10.629 -11.515 1.00 95.12 88 ALA A N 1
ATOM 728 C CA . ALA A 1 88 ? 5.438 10.208 -12.819 1.00 95.12 88 ALA A CA 1
ATOM 729 C C . ALA A 1 88 ? 4.303 10.257 -13.854 1.00 95.12 88 ALA A C 1
ATOM 731 O O . ALA A 1 88 ? 3.183 9.803 -13.591 1.00 95.12 88 ALA A O 1
ATOM 732 N N . LYS A 1 89 ? 4.587 10.766 -15.062 1.00 92.44 89 LYS A N 1
ATOM 733 C CA . LYS A 1 89 ? 3.601 10.871 -16.159 1.00 92.44 89 LYS A CA 1
ATOM 734 C C . LYS A 1 89 ? 3.017 9.514 -16.557 1.00 92.44 89 LYS A C 1
ATOM 736 O O . LYS A 1 89 ? 1.849 9.431 -16.930 1.00 92.44 89 LYS A O 1
ATOM 741 N N . LYS A 1 90 ? 3.831 8.459 -16.459 1.00 92.00 90 LYS A N 1
ATOM 742 C CA . LYS A 1 90 ? 3.460 7.085 -16.811 1.00 92.00 90 LYS A CA 1
ATOM 743 C C . LYS A 1 90 ? 2.534 6.432 -15.785 1.00 92.00 90 LYS A C 1
ATOM 745 O O . LYS A 1 90 ? 1.823 5.498 -16.161 1.00 92.00 90 LYS A O 1
ATOM 750 N N . SER A 1 91 ? 2.528 6.934 -14.546 1.00 95.94 91 SER A N 1
ATOM 751 C CA . SER A 1 91 ? 1.735 6.363 -13.461 1.00 95.94 91 SER A CA 1
ATOM 752 C C . SER A 1 91 ? 0.246 6.385 -13.778 1.00 95.94 91 SER A C 1
ATOM 754 O O . SER A 1 91 ? -0.279 7.281 -14.454 1.00 95.94 91 SER A O 1
ATOM 756 N N . PHE A 1 92 ? -0.453 5.405 -13.226 1.00 97.19 92 PHE A N 1
ATOM 757 C CA . PHE A 1 92 ? -1.895 5.299 -13.340 1.00 97.19 92 PHE A CA 1
ATOM 758 C C . PHE A 1 92 ? -2.631 6.575 -12.913 1.00 97.19 92 PHE A C 1
ATOM 760 O O . PHE A 1 92 ? -3.553 7.014 -13.599 1.00 97.19 92 PHE A O 1
ATOM 767 N N . VAL A 1 93 ? -2.213 7.188 -11.801 1.00 95.94 93 VAL A N 1
ATOM 768 C CA . VAL A 1 93 ? -2.828 8.409 -11.253 1.00 95.94 93 VAL A CA 1
ATOM 769 C C . VAL A 1 93 ? -2.724 9.565 -12.241 1.00 95.94 93 VAL A C 1
ATOM 771 O O . VAL A 1 93 ? -3.732 10.215 -12.515 1.00 95.94 93 VAL A O 1
ATOM 774 N N . SER A 1 94 ? -1.544 9.793 -12.821 1.00 95.62 94 SER A N 1
ATOM 775 C CA . SER A 1 94 ? -1.342 10.846 -13.822 1.00 95.62 94 SER A CA 1
ATOM 776 C C . SER A 1 94 ? -2.260 10.661 -15.031 1.00 95.62 94 SER A C 1
ATOM 778 O O . SER A 1 94 ? -2.924 11.607 -15.460 1.00 95.62 94 SER A O 1
ATOM 780 N N . LYS A 1 95 ? -2.369 9.429 -15.544 1.00 96.81 95 LYS A N 1
ATOM 781 C CA . LYS A 1 95 ? -3.245 9.098 -16.682 1.00 96.81 95 LYS A CA 1
ATOM 782 C C . LYS A 1 95 ? -4.728 9.220 -16.333 1.00 96.81 95 LYS A C 1
ATOM 784 O O . LYS A 1 95 ? -5.507 9.743 -17.128 1.00 96.81 95 LYS A O 1
ATOM 789 N N . ALA A 1 96 ? -5.117 8.781 -15.138 1.00 96.94 96 ALA A N 1
ATOM 790 C CA . ALA A 1 96 ? -6.474 8.910 -14.624 1.00 96.94 96 ALA A CA 1
ATOM 791 C C . ALA A 1 96 ? -6.909 10.376 -14.532 1.00 96.94 96 ALA A C 1
ATOM 793 O O . ALA A 1 96 ? -7.955 10.734 -15.071 1.00 96.94 96 ALA A O 1
ATOM 794 N N . ILE A 1 97 ? -6.081 11.227 -13.922 1.00 95.50 97 ILE A N 1
ATOM 795 C CA . ILE A 1 97 ? -6.358 12.659 -13.772 1.00 95.50 97 ILE A CA 1
ATOM 796 C C . ILE A 1 97 ? -6.392 13.347 -15.138 1.00 95.50 97 ILE A C 1
ATOM 798 O O . ILE A 1 97 ? -7.302 14.131 -15.394 1.00 95.50 97 ILE A O 1
ATOM 802 N N . ALA A 1 98 ? -5.461 13.030 -16.043 1.00 96.31 98 ALA A N 1
ATOM 803 C CA . ALA A 1 98 ? -5.464 13.590 -17.394 1.00 96.31 98 ALA A CA 1
ATOM 804 C C . ALA A 1 98 ? -6.736 13.225 -18.182 1.00 96.31 98 ALA A C 1
ATOM 806 O O . ALA A 1 98 ? -7.231 14.035 -18.964 1.00 96.31 98 ALA A O 1
ATOM 807 N N . LYS A 1 99 ? -7.275 12.017 -17.971 1.00 96.56 99 LYS A N 1
ATOM 808 C CA . LYS A 1 99 ? -8.448 11.511 -18.692 1.00 96.56 99 LYS A CA 1
ATOM 809 C C . LYS A 1 99 ? -9.782 11.954 -18.091 1.00 96.56 99 LYS A C 1
ATOM 811 O O . LYS A 1 99 ? -10.702 12.271 -18.839 1.00 96.56 99 LYS A O 1
ATOM 816 N N . PHE A 1 100 ? -9.904 11.932 -16.766 1.00 94.75 100 PHE A N 1
ATOM 817 C CA . PHE A 1 100 ? -11.174 12.137 -16.062 1.00 94.75 100 PHE A CA 1
ATOM 818 C C . PHE A 1 100 ? -11.235 13.449 -15.273 1.00 94.75 100 PHE A C 1
ATOM 820 O O . PHE A 1 100 ? -12.318 13.860 -14.866 1.00 94.75 100 PHE A O 1
ATOM 827 N N . GLY A 1 101 ? -10.110 14.135 -15.054 1.00 91.94 101 GLY A N 1
ATOM 828 C CA . GLY A 1 101 ? -10.068 15.405 -14.331 1.00 91.94 101 GLY A CA 1
ATOM 829 C C . GLY A 1 101 ? -10.771 15.311 -12.975 1.00 91.94 101 GLY A C 1
ATOM 830 O O . GLY A 1 101 ? -10.435 14.456 -12.152 1.00 91.94 101 GLY A O 1
ATOM 831 N N . ASN A 1 102 ? -11.785 16.156 -12.778 1.00 87.25 102 ASN A N 1
ATOM 832 C CA . ASN A 1 102 ? -12.591 16.221 -11.553 1.00 87.25 102 ASN A CA 1
ATOM 833 C C . ASN A 1 102 ? -13.467 14.979 -11.306 1.00 87.25 102 ASN A C 1
ATOM 835 O O . ASN A 1 102 ? -13.921 14.787 -10.182 1.00 87.25 102 ASN A O 1
ATOM 839 N N . ASP A 1 103 ? -13.691 14.134 -12.318 1.00 90.25 103 ASP A N 1
ATOM 840 C CA . ASP A 1 103 ? -14.419 12.867 -12.161 1.00 90.25 103 ASP A CA 1
ATOM 841 C C . ASP A 1 103 ? -13.526 11.736 -11.619 1.00 90.25 103 ASP A C 1
ATOM 843 O O . ASP A 1 103 ? -14.009 10.633 -11.339 1.00 90.25 103 ASP A O 1
ATOM 847 N N . THR A 1 104 ? -12.223 11.991 -11.452 1.00 92.31 104 THR A N 1
ATOM 848 C CA . THR A 1 104 ? -11.307 11.056 -10.790 1.00 92.31 104 THR A CA 1
ATOM 849 C C . THR A 1 104 ? -11.707 10.926 -9.317 1.00 92.31 104 THR A C 1
ATOM 851 O O . THR A 1 104 ? -11.777 11.940 -8.618 1.00 92.31 104 THR A O 1
ATOM 854 N N . PRO A 1 105 ? -11.966 9.710 -8.803 1.00 93.81 105 PRO A N 1
ATOM 855 C CA . PRO A 1 105 ? -12.279 9.535 -7.390 1.00 93.81 105 PRO A CA 1
ATOM 856 C C . PRO A 1 105 ? -11.071 9.904 -6.523 1.00 93.81 105 PRO A C 1
ATOM 858 O O . PRO A 1 105 ? -9.935 9.865 -6.987 1.00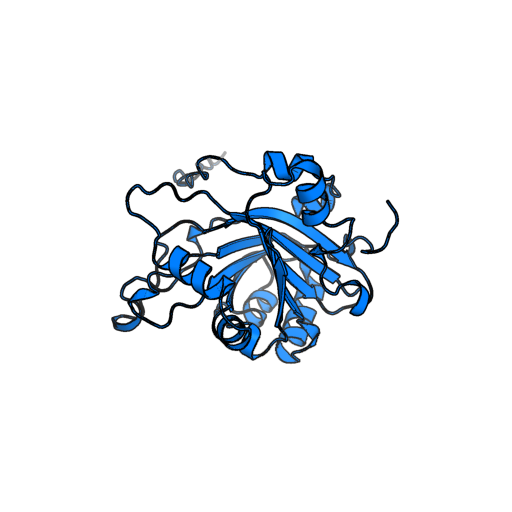 93.81 105 PRO A O 1
ATOM 861 N N . GLN A 1 106 ? -11.301 10.185 -5.237 1.00 95.25 106 GLN A N 1
ATOM 862 C CA . GLN A 1 106 ? -10.198 10.252 -4.280 1.00 95.25 106 GLN A CA 1
ATOM 863 C C . GLN A 1 106 ? -9.458 8.907 -4.282 1.00 95.25 106 GLN A C 1
ATOM 865 O O . GLN A 1 106 ? -10.077 7.853 -4.088 1.00 95.25 106 GLN A O 1
ATOM 870 N N . LEU A 1 107 ? -8.146 8.953 -4.499 1.00 97.88 107 LEU A N 1
ATOM 871 C CA . LEU A 1 107 ? -7.288 7.778 -4.523 1.00 97.88 107 LEU A CA 1
ATOM 872 C C . LEU A 1 107 ? -6.482 7.680 -3.226 1.00 97.88 107 LEU A C 1
ATOM 874 O O . LEU A 1 107 ? -5.844 8.629 -2.776 1.00 97.88 107 LEU A O 1
ATOM 878 N N . PHE A 1 108 ? -6.491 6.497 -2.636 1.00 98.56 108 PHE A N 1
ATOM 879 C CA . PHE A 1 108 ? -5.525 6.095 -1.629 1.00 98.56 108 PHE A CA 1
ATOM 880 C C . PHE A 1 108 ? -4.508 5.195 -2.323 1.00 98.56 108 PHE A C 1
ATOM 882 O O . PHE A 1 108 ? -4.890 4.229 -2.981 1.00 98.56 108 PHE A O 1
ATOM 889 N N . VAL A 1 109 ? -3.225 5.527 -2.227 1.00 98.88 109 VAL A N 1
ATOM 890 C CA . VAL A 1 109 ? -2.155 4.801 -2.912 1.00 98.88 109 VAL A CA 1
ATOM 891 C C . VAL A 1 109 ? -1.133 4.337 -1.895 1.00 98.88 109 VAL A C 1
ATOM 893 O O . VAL A 1 109 ? -0.719 5.106 -1.031 1.00 98.88 109 VAL A O 1
ATOM 896 N N . VAL A 1 110 ? -0.718 3.079 -1.998 1.00 98.88 110 VAL A N 1
ATOM 897 C CA . VAL A 1 110 ? 0.409 2.553 -1.225 1.00 98.88 110 VAL A CA 1
ATOM 898 C C . VAL A 1 110 ? 1.521 2.186 -2.191 1.00 98.88 110 VAL A C 1
ATOM 900 O O . VAL A 1 110 ? 1.323 1.370 -3.091 1.00 98.88 110 VAL A O 1
ATOM 903 N N . THR A 1 111 ? 2.684 2.795 -1.988 1.00 98.75 111 THR A N 1
ATOM 904 C CA . THR A 1 111 ? 3.913 2.497 -2.721 1.00 98.75 111 THR A CA 1
ATOM 905 C C . THR A 1 111 ? 4.855 1.774 -1.770 1.00 98.75 111 THR A C 1
ATOM 907 O O . THR A 1 111 ? 5.259 2.340 -0.758 1.00 98.75 111 THR A O 1
ATOM 910 N N . LEU A 1 112 ? 5.206 0.524 -2.069 1.00 98.44 112 LEU A N 1
ATOM 911 C CA . LEU A 1 112 ? 6.202 -0.235 -1.311 1.00 98.44 112 LEU A CA 1
ATOM 912 C C . LEU A 1 112 ? 7.497 -0.303 -2.119 1.00 98.44 112 LEU A C 1
ATOM 914 O O . LEU A 1 112 ? 7.512 -0.901 -3.200 1.00 98.44 112 LEU A O 1
ATOM 918 N N . ILE A 1 113 ? 8.578 0.262 -1.583 1.00 98.31 113 ILE A N 1
ATOM 919 C CA . ILE A 1 113 ? 9.919 0.144 -2.162 1.00 98.31 113 ILE A CA 1
ATOM 920 C C . ILE A 1 113 ? 10.547 -1.151 -1.666 1.00 98.31 113 ILE A C 1
ATOM 922 O O . ILE A 1 113 ? 10.926 -1.277 -0.504 1.00 98.31 113 ILE A O 1
ATOM 926 N N . ILE A 1 114 ? 10.636 -2.135 -2.553 1.00 97.50 114 ILE A N 1
ATOM 927 C CA . ILE A 1 114 ? 11.144 -3.473 -2.278 1.00 97.50 114 ILE A CA 1
ATOM 928 C C . ILE A 1 114 ? 12.644 -3.513 -2.604 1.00 97.50 114 ILE A C 1
ATOM 930 O O . ILE A 1 114 ? 13.007 -3.513 -3.788 1.00 97.50 114 ILE A O 1
ATOM 934 N N . PRO A 1 115 ? 13.533 -3.606 -1.593 1.00 96.50 115 PRO A N 1
ATOM 935 C CA . PRO A 1 115 ? 14.969 -3.686 -1.822 1.00 96.50 115 PRO A CA 1
ATOM 936 C C . PRO A 1 115 ? 15.347 -4.957 -2.589 1.00 96.50 115 PRO A C 1
ATOM 938 O O . PRO A 1 115 ? 14.773 -6.032 -2.395 1.00 96.50 115 PRO A O 1
ATOM 941 N N . GLY A 1 116 ? 16.359 -4.845 -3.443 1.00 95.00 116 GLY A N 1
ATOM 942 C CA . GLY A 1 116 ? 16.877 -5.950 -4.239 1.00 95.00 116 GLY A CA 1
ATOM 943 C C . GLY A 1 116 ? 17.580 -5.454 -5.494 1.00 95.00 116 GLY A C 1
ATOM 944 O O . GLY A 1 116 ? 17.781 -4.256 -5.671 1.00 95.00 116 GLY A O 1
ATOM 945 N N . SER A 1 117 ? 17.947 -6.388 -6.366 1.00 93.62 117 SER A N 1
ATOM 946 C CA . SER A 1 117 ? 18.412 -6.089 -7.719 1.00 93.62 117 SER A CA 1
ATOM 947 C C . SER A 1 117 ? 17.434 -6.735 -8.713 1.00 93.62 117 SER A C 1
ATOM 949 O O . SER A 1 117 ? 17.293 -7.962 -8.689 1.00 93.62 117 SER A O 1
ATOM 951 N N . PRO A 1 118 ? 16.665 -5.952 -9.494 1.00 95.88 118 PRO A N 1
ATOM 952 C CA . PRO A 1 118 ? 16.525 -4.493 -9.394 1.00 95.88 118 PRO A CA 1
ATOM 953 C C . PRO A 1 118 ? 15.787 -4.042 -8.116 1.00 95.88 118 PRO A C 1
ATOM 955 O O . PRO A 1 118 ? 15.054 -4.829 -7.505 1.00 95.88 118 PRO A O 1
ATOM 958 N N . LEU A 1 119 ? 15.955 -2.771 -7.738 1.00 97.44 119 LEU A N 1
ATOM 959 C CA . LEU A 1 119 ? 15.086 -2.088 -6.775 1.00 97.44 119 LEU A CA 1
ATOM 960 C C . LEU A 1 119 ? 13.712 -1.898 -7.427 1.00 97.44 119 LEU A C 1
ATOM 962 O O . LEU A 1 119 ? 13.648 -1.470 -8.577 1.00 97.44 119 LEU A O 1
ATOM 966 N N . VAL A 1 120 ? 12.631 -2.255 -6.728 1.00 98.12 120 VAL A N 1
ATOM 967 C CA . VAL A 1 120 ? 11.279 -2.244 -7.310 1.00 98.12 120 VAL A CA 1
ATOM 968 C C . VAL A 1 120 ? 10.312 -1.482 -6.414 1.00 98.12 120 VAL A C 1
ATOM 970 O O . VAL A 1 120 ? 10.159 -1.832 -5.248 1.00 98.12 120 VAL A O 1
ATOM 973 N N . ALA A 1 121 ? 9.613 -0.493 -6.961 1.00 98.38 121 ALA A N 1
ATOM 974 C CA . ALA A 1 121 ? 8.410 0.074 -6.373 1.00 98.38 121 ALA A CA 1
ATOM 975 C C . ALA A 1 121 ? 7.199 -0.739 -6.832 1.00 98.38 121 ALA A C 1
ATOM 977 O O . ALA A 1 121 ? 6.903 -0.812 -8.022 1.00 98.38 121 ALA A O 1
ATOM 978 N N . THR A 1 122 ? 6.474 -1.334 -5.894 1.00 98.56 122 THR A N 1
ATOM 979 C CA . THR A 1 122 ? 5.127 -1.848 -6.171 1.00 98.56 122 THR A CA 1
ATOM 980 C C . THR A 1 122 ? 4.121 -0.802 -5.727 1.00 98.56 122 THR A C 1
ATOM 982 O O . THR A 1 122 ? 4.206 -0.310 -4.602 1.00 98.56 122 THR A O 1
ATOM 985 N N . VAL A 1 123 ? 3.156 -0.474 -6.580 1.00 98.69 123 VAL A N 1
ATOM 986 C CA . VAL A 1 123 ? 2.193 0.604 -6.341 1.00 98.69 123 VAL A CA 1
ATOM 987 C C . VAL A 1 123 ? 0.783 0.057 -6.431 1.00 98.69 123 VAL A C 1
ATOM 989 O O . VAL A 1 123 ? 0.429 -0.604 -7.402 1.00 98.69 123 VAL A O 1
ATOM 992 N N . GLN A 1 124 ? -0.016 0.276 -5.393 1.00 98.69 124 GLN A N 1
ATOM 993 C CA . GLN A 1 124 ? -1.384 -0.228 -5.302 1.00 98.69 124 GLN A CA 1
ATOM 994 C C . GLN A 1 124 ? -2.340 0.945 -5.197 1.00 98.69 124 GLN A C 1
ATOM 996 O O . GLN A 1 124 ? -2.265 1.723 -4.247 1.00 98.69 124 GLN A O 1
ATOM 1001 N N . TYR A 1 125 ? -3.235 1.054 -6.173 1.00 98.62 125 TYR A N 1
ATOM 1002 C CA . TYR A 1 125 ? -4.153 2.174 -6.305 1.00 98.62 125 TYR A CA 1
ATOM 1003 C C . TYR A 1 125 ? -5.539 1.756 -5.846 1.00 98.62 125 TYR A C 1
ATOM 1005 O O . TYR A 1 125 ? -6.148 0.843 -6.415 1.00 98.62 125 TYR A O 1
ATOM 1013 N N . PHE A 1 126 ? -6.050 2.449 -4.834 1.00 98.56 126 PHE A N 1
ATOM 1014 C CA . PHE A 1 126 ? -7.365 2.202 -4.276 1.00 98.56 126 PHE A CA 1
ATOM 1015 C C . PHE A 1 126 ? -8.278 3.409 -4.507 1.00 98.56 126 PHE A C 1
ATOM 1017 O O . PHE A 1 126 ? -7.942 4.526 -4.121 1.00 98.56 126 PHE A O 1
ATOM 1024 N N . ALA A 1 127 ? -9.441 3.200 -5.122 1.00 97.38 127 ALA A N 1
ATOM 1025 C CA . ALA A 1 127 ? -10.421 4.254 -5.368 1.00 97.38 127 ALA A CA 1
ATOM 1026 C C . ALA A 1 127 ? -11.471 4.301 -4.263 1.00 97.38 127 ALA A C 1
ATOM 1028 O O . ALA A 1 127 ? -11.949 3.260 -3.803 1.00 97.38 127 ALA A O 1
ATOM 1029 N N . ARG A 1 128 ? -11.838 5.513 -3.830 1.00 94.50 128 ARG A N 1
ATOM 1030 C CA . ARG A 1 128 ? -12.827 5.703 -2.768 1.00 94.50 128 ARG A CA 1
ATOM 1031 C C . ARG A 1 128 ? -14.157 5.076 -3.168 1.00 94.50 128 ARG A C 1
ATOM 1033 O O . ARG A 1 128 ? -14.752 5.453 -4.177 1.00 94.50 128 ARG A O 1
ATOM 1040 N N . THR A 1 129 ? -14.658 4.165 -2.340 1.00 86.12 129 THR A N 1
ATOM 1041 C CA . THR A 1 129 ? -16.016 3.647 -2.506 1.00 86.12 129 THR A CA 1
ATOM 1042 C C . THR A 1 129 ? -17.004 4.690 -1.984 1.00 86.12 129 THR A C 1
ATOM 1044 O O . THR A 1 129 ? -16.780 5.325 -0.951 1.00 86.12 129 THR A O 1
ATOM 1047 N N . LYS A 1 130 ? -18.092 4.941 -2.722 1.00 71.19 130 LYS A N 1
ATOM 1048 C CA . LYS A 1 130 ? -19.117 5.885 -2.258 1.00 71.19 130 LYS A CA 1
ATOM 1049 C C . LYS A 1 130 ? -19.826 5.295 -1.038 1.00 71.19 130 LYS A C 1
ATOM 1051 O O . LYS A 1 130 ? -20.384 4.203 -1.127 1.00 71.19 130 LYS A O 1
ATOM 1056 N N . SER A 1 131 ? -19.833 6.038 0.067 1.00 64.50 131 SER A N 1
ATOM 1057 C CA . SER A 1 131 ? -20.625 5.711 1.254 1.00 64.50 131 SER A CA 1
ATOM 1058 C C . SER A 1 131 ? -22.108 5.720 0.891 1.00 64.50 131 SER A C 1
ATOM 1060 O O . SER A 1 131 ? -22.604 6.693 0.324 1.00 64.50 131 SER A O 1
ATOM 1062 N N . THR A 1 132 ? -22.811 4.620 1.146 1.00 52.66 132 THR A N 1
ATOM 1063 C CA . THR A 1 132 ? -24.220 4.430 0.744 1.00 52.66 132 THR A CA 1
ATOM 1064 C C . THR A 1 132 ? -25.197 4.533 1.916 1.00 52.66 132 THR A C 1
ATOM 1066 O O . THR A 1 132 ? -26.379 4.237 1.764 1.00 52.66 132 THR A O 1
ATOM 1069 N N . GLY A 1 133 ? -24.740 4.972 3.091 1.00 56.28 133 GLY A N 1
ATOM 1070 C CA . GLY A 1 133 ? -25.581 5.065 4.281 1.00 56.28 133 GLY A CA 1
ATOM 1071 C C . GLY A 1 133 ? -26.328 6.395 4.402 1.00 56.28 133 GLY A C 1
ATOM 1072 O O . GLY A 1 133 ? -25.721 7.460 4.379 1.00 56.28 133 GLY A O 1
ATOM 1073 N N . ALA A 1 134 ? -27.635 6.336 4.670 1.00 57.50 134 ALA A N 1
ATOM 1074 C CA . ALA A 1 134 ? -28.451 7.484 5.092 1.00 57.50 134 ALA A CA 1
ATOM 1075 C C . ALA A 1 134 ? -28.086 8.031 6.501 1.00 57.50 134 ALA A C 1
ATOM 1077 O O . ALA A 1 134 ? -28.722 8.965 6.979 1.00 57.50 134 ALA A O 1
ATOM 1078 N N . GLY A 1 135 ? -27.089 7.443 7.179 1.00 70.12 135 GLY A N 1
ATOM 1079 C CA . GLY A 1 135 ? -26.755 7.668 8.594 1.00 70.12 135 GLY A CA 1
ATOM 1080 C C . GLY A 1 135 ? -25.535 8.556 8.877 1.00 70.12 135 GLY A C 1
ATOM 1081 O O . GLY A 1 135 ? -25.084 8.598 10.019 1.00 70.12 135 GLY A O 1
ATOM 1082 N N . GLY A 1 136 ? -24.995 9.260 7.875 1.00 81.81 136 GLY A N 1
ATOM 1083 C CA . GLY A 1 136 ? -23.773 10.064 8.021 1.00 81.81 136 GLY A CA 1
ATOM 1084 C C . GLY A 1 136 ? -22.480 9.227 8.026 1.00 81.81 136 GLY A C 1
ATOM 1085 O O . GLY A 1 136 ? -22.539 8.012 7.836 1.00 81.81 136 GLY A O 1
ATOM 1086 N N . PRO A 1 137 ? -21.304 9.864 8.204 1.00 88.81 137 PRO A N 1
ATOM 1087 C CA . PRO A 1 137 ? -20.021 9.175 8.125 1.00 88.81 137 PRO A CA 1
ATOM 1088 C C . PRO A 1 137 ? -19.792 8.249 9.326 1.00 88.81 137 PRO A C 1
ATOM 1090 O O . PRO A 1 137 ? -19.965 8.643 10.487 1.00 88.81 137 PRO A O 1
ATOM 1093 N N . THR A 1 138 ? -19.342 7.036 9.030 1.00 92.12 138 THR A N 1
ATOM 1094 C CA . THR A 1 138 ? -18.880 6.030 9.994 1.00 92.12 138 THR A CA 1
ATOM 1095 C C . THR A 1 138 ? -17.629 6.496 10.747 1.00 92.12 138 THR A C 1
ATOM 1097 O O . THR A 1 138 ? -16.943 7.441 10.352 1.00 92.12 138 THR A O 1
ATOM 1100 N N . GLU A 1 139 ? -17.298 5.819 11.843 1.00 94.69 139 GLU A N 1
ATOM 1101 C CA . GLU A 1 139 ? -16.097 6.065 12.646 1.00 94.69 139 GLU A CA 1
ATOM 1102 C C . GLU A 1 139 ? -14.816 5.917 11.817 1.00 94.69 139 GLU A C 1
ATOM 1104 O O . GLU A 1 139 ? -13.934 6.773 11.888 1.00 94.69 139 GLU A O 1
ATOM 1109 N N . ALA A 1 140 ? -14.749 4.899 10.955 1.00 94.50 140 ALA A N 1
ATOM 1110 C CA . ALA A 1 140 ? -13.621 4.699 10.054 1.00 94.50 140 ALA A CA 1
ATOM 1111 C C . ALA A 1 140 ? -13.502 5.815 9.002 1.00 94.50 140 ALA A C 1
ATOM 1113 O O . ALA A 1 140 ? -12.393 6.241 8.682 1.00 94.50 140 ALA A O 1
ATOM 1114 N N . GLU A 1 141 ? -14.622 6.333 8.486 1.00 94.81 141 GLU A N 1
ATOM 1115 C CA . GLU A 1 141 ? -14.608 7.470 7.556 1.00 94.81 141 GLU A CA 1
ATOM 1116 C C . GLU A 1 141 ? -14.153 8.758 8.243 1.00 94.81 141 GLU A C 1
ATOM 1118 O O . GLU A 1 141 ? -13.321 9.475 7.695 1.00 94.81 141 GLU A O 1
ATOM 1123 N N . LYS A 1 142 ? -14.621 9.024 9.468 1.00 95.81 142 LYS A N 1
ATOM 1124 C CA . LYS A 1 142 ? -14.143 10.157 10.278 1.00 95.81 142 LYS A CA 1
ATOM 1125 C C . LYS A 1 142 ? -12.649 10.038 10.586 1.00 95.81 142 LYS A C 1
ATOM 1127 O O . LYS A 1 142 ? -11.928 11.034 10.533 1.00 95.81 142 LYS A O 1
ATOM 1132 N N . LEU A 1 143 ? -12.176 8.832 10.901 1.00 97.19 143 LEU A N 1
ATOM 1133 C CA . LEU A 1 143 ? -10.761 8.568 11.156 1.00 97.19 143 LEU A CA 1
ATOM 1134 C C . LEU A 1 143 ? -9.914 8.748 9.889 1.00 97.19 143 LEU A C 1
ATOM 1136 O O . LEU A 1 143 ? -8.822 9.305 9.969 1.00 97.19 143 LEU A O 1
ATOM 1140 N N . TRP A 1 144 ? -10.425 8.347 8.724 1.00 97.06 144 TRP A N 1
ATOM 1141 C CA . TRP A 1 144 ? -9.793 8.627 7.436 1.00 97.06 144 TRP A CA 1
ATOM 1142 C C . TRP A 1 144 ? -9.656 10.131 7.169 1.00 97.06 144 TRP A C 1
ATOM 1144 O O . TRP A 1 144 ? -8.564 10.585 6.837 1.00 97.06 144 TRP A O 1
ATOM 1154 N N . GLU A 1 145 ? -10.712 10.921 7.382 1.00 96.38 145 GLU A N 1
ATOM 1155 C CA . GLU A 1 145 ? -10.635 12.382 7.225 1.00 96.38 145 GLU A CA 1
ATOM 1156 C C . GLU A 1 145 ? -9.615 13.007 8.185 1.00 96.38 145 GLU A C 1
ATOM 1158 O O . GLU A 1 145 ? -8.838 13.883 7.806 1.00 96.38 145 GLU A O 1
ATOM 1163 N N . ARG A 1 146 ? -9.548 12.524 9.431 1.00 97.56 146 ARG A N 1
ATOM 1164 C CA . ARG A 1 146 ? -8.508 12.949 10.381 1.00 97.56 146 ARG A CA 1
ATOM 1165 C C . ARG A 1 146 ? -7.105 12.551 9.930 1.00 97.56 146 ARG A C 1
ATOM 1167 O O . ARG A 1 146 ? -6.175 13.311 10.149 1.00 97.56 146 ARG A O 1
ATOM 1174 N N . PHE A 1 147 ? -6.941 11.392 9.301 1.00 97.69 147 PHE A N 1
ATOM 1175 C CA . PHE A 1 147 ? -5.656 10.938 8.767 1.00 97.69 147 PHE A CA 1
ATOM 1176 C C . PHE A 1 147 ? -5.198 11.762 7.561 1.00 97.69 147 PHE A C 1
ATOM 1178 O O . PHE A 1 147 ? -4.016 12.086 7.455 1.00 97.69 147 PHE A O 1
ATOM 1185 N N . LEU A 1 148 ? -6.126 12.164 6.688 1.00 96.62 148 LEU A N 1
ATOM 1186 C CA . LEU A 1 148 ? -5.844 13.089 5.589 1.00 96.62 148 LEU A CA 1
ATOM 1187 C C . LEU A 1 148 ? -5.421 14.472 6.085 1.00 96.62 148 LEU A C 1
ATOM 1189 O O . LEU A 1 148 ? -4.509 15.061 5.515 1.00 96.62 148 LEU A O 1
ATOM 1193 N N . ASN A 1 149 ? -6.056 14.975 7.143 1.00 96.69 149 ASN A N 1
ATOM 1194 C CA . ASN A 1 149 ? -5.798 16.315 7.678 1.00 96.69 149 ASN A CA 1
ATOM 1195 C C . ASN A 1 149 ? -4.757 16.349 8.814 1.00 96.69 149 ASN A C 1
ATOM 1197 O O . ASN A 1 149 ? -4.464 17.421 9.339 1.00 96.69 149 ASN A O 1
ATOM 1201 N N . GLY A 1 150 ? -4.241 15.191 9.229 1.00 95.62 150 GLY A N 1
ATOM 1202 C CA . GLY A 1 150 ? -3.271 15.056 10.315 1.00 95.62 150 GLY A CA 1
ATOM 1203 C C . GLY A 1 150 ? -1.837 15.381 9.894 1.00 95.62 150 GLY A C 1
ATOM 1204 O O . GLY A 1 150 ? -1.547 15.584 8.718 1.00 95.62 150 GLY A O 1
ATOM 1205 N N . ASP A 1 151 ? -0.929 15.402 10.865 1.00 96.25 151 ASP A N 1
ATOM 1206 C CA . ASP A 1 151 ? 0.513 15.488 10.628 1.00 96.25 151 ASP A CA 1
ATOM 1207 C C . ASP A 1 151 ? 1.137 14.102 10.378 1.00 96.25 151 ASP A C 1
ATOM 1209 O O . ASP A 1 151 ? 0.494 13.049 10.482 1.00 96.25 151 ASP A O 1
ATOM 1213 N N . ASP A 1 152 ? 2.414 14.093 10.005 1.00 95.56 152 ASP A N 1
ATOM 1214 C CA . ASP A 1 152 ? 3.133 12.860 9.698 1.00 95.56 152 ASP A CA 1
ATOM 1215 C C . ASP A 1 152 ? 3.362 11.999 10.940 1.00 95.56 152 ASP A C 1
ATOM 1217 O O . ASP A 1 152 ? 3.360 10.771 10.836 1.00 95.56 152 ASP A O 1
ATOM 1221 N N . GLU A 1 153 ? 3.519 12.607 12.115 1.00 96.00 153 GLU A N 1
ATOM 1222 C CA . GLU A 1 153 ? 3.600 11.919 13.400 1.00 96.00 153 GLU A CA 1
ATOM 1223 C C . GLU A 1 153 ? 2.334 11.093 13.660 1.00 96.00 153 GLU A C 1
ATOM 1225 O O . GLU A 1 153 ? 2.422 9.890 13.938 1.00 96.00 153 GLU A O 1
ATOM 1230 N N . PHE A 1 154 ? 1.153 11.701 13.502 1.00 96.81 154 PHE A N 1
ATOM 1231 C CA . PHE A 1 154 ? -0.131 11.019 13.609 1.00 96.81 154 PHE A CA 1
ATOM 1232 C C . PHE A 1 154 ? -0.228 9.885 12.592 1.00 96.81 154 PHE A C 1
ATOM 1234 O O . PHE A 1 154 ? -0.545 8.751 12.962 1.00 96.81 154 PHE A O 1
ATOM 1241 N N . ARG A 1 155 ? 0.093 10.145 11.318 1.00 97.69 155 ARG A N 1
ATOM 1242 C CA . ARG A 1 155 ? -0.012 9.122 10.270 1.00 97.69 155 ARG A CA 1
ATOM 1243 C C . ARG A 1 155 ? 0.916 7.933 10.537 1.00 97.69 155 ARG A C 1
ATOM 1245 O O . ARG A 1 155 ? 0.466 6.784 10.529 1.00 97.69 155 ARG A O 1
ATOM 1252 N N . LYS A 1 156 ? 2.189 8.190 10.865 1.00 96.50 156 LYS A N 1
ATOM 1253 C CA . LYS A 1 156 ? 3.203 7.162 11.182 1.00 96.50 156 LYS A CA 1
ATOM 1254 C C . LYS A 1 156 ? 2.821 6.320 12.392 1.00 96.50 156 LYS A C 1
ATOM 1256 O O . LYS A 1 156 ? 3.070 5.116 12.401 1.00 96.50 156 LYS A O 1
ATOM 1261 N N . ALA A 1 157 ? 2.183 6.920 13.393 1.00 96.75 157 ALA A N 1
ATOM 1262 C CA . ALA A 1 157 ? 1.745 6.213 14.589 1.00 96.75 157 ALA A CA 1
ATOM 1263 C C . ALA A 1 157 ? 0.494 5.341 14.376 1.00 96.75 157 ALA A C 1
ATOM 1265 O O . ALA A 1 157 ? 0.130 4.590 15.288 1.00 96.75 157 ALA A O 1
ATOM 1266 N N . ARG A 1 158 ? -0.188 5.457 13.227 1.00 97.19 158 ARG A N 1
ATOM 1267 C CA . ARG A 1 158 ? -1.515 4.866 12.996 1.00 97.19 158 ARG A CA 1
ATOM 1268 C C . ARG A 1 158 ? -1.588 3.960 11.770 1.00 97.19 158 ARG A C 1
ATOM 1270 O O . ARG A 1 158 ? -2.406 3.042 11.772 1.00 97.19 158 ARG A O 1
ATOM 1277 N N . PHE A 1 159 ? -0.770 4.181 10.741 1.00 98.00 159 PHE A N 1
ATOM 1278 C CA . PHE A 1 159 ? -0.834 3.392 9.512 1.00 98.00 159 PHE A CA 1
ATOM 1279 C C . PHE A 1 159 ? -0.360 1.950 9.738 1.00 98.00 159 PHE A C 1
ATOM 1281 O O . PHE A 1 159 ? 0.795 1.700 10.095 1.00 98.00 159 PHE A O 1
ATOM 1288 N N . LYS A 1 160 ? -1.276 0.997 9.553 1.00 96.69 160 LYS A N 1
ATOM 1289 C CA . LYS A 1 160 ? -1.127 -0.407 9.937 1.00 96.69 160 LYS A CA 1
ATOM 1290 C C . LYS A 1 160 ? -1.246 -1.327 8.725 1.00 96.69 160 LYS A C 1
ATOM 1292 O O . LYS A 1 160 ? -2.221 -1.243 7.980 1.00 96.69 160 LYS A O 1
ATOM 1297 N N . LEU A 1 161 ? -0.302 -2.256 8.591 1.00 96.50 161 LEU A N 1
ATOM 1298 C CA . LEU A 1 161 ? -0.336 -3.368 7.641 1.00 96.50 161 LEU A CA 1
ATOM 1299 C C . LEU A 1 161 ? -0.706 -4.665 8.362 1.00 96.50 161 LEU A C 1
ATOM 1301 O O . LEU A 1 161 ? -0.149 -4.987 9.411 1.00 96.50 161 LEU A O 1
ATOM 1305 N N . ILE A 1 162 ? -1.616 -5.433 7.771 1.00 95.75 162 ILE A N 1
ATOM 1306 C CA . ILE A 1 162 ? -1.985 -6.782 8.199 1.00 95.75 162 ILE A CA 1
ATOM 1307 C C . ILE A 1 162 ? -1.636 -7.748 7.061 1.00 95.75 162 ILE A C 1
ATOM 1309 O O . ILE A 1 162 ? -2.394 -7.822 6.091 1.00 95.75 162 ILE A O 1
ATOM 1313 N N . PRO A 1 163 ? -0.503 -8.469 7.136 1.00 94.81 163 PRO A N 1
ATOM 1314 C CA . PRO A 1 163 ? -0.150 -9.462 6.132 1.00 94.81 163 PRO A CA 1
ATOM 1315 C C . PRO A 1 163 ? -0.793 -10.821 6.442 1.00 94.81 163 PRO A C 1
ATOM 1317 O O . PRO A 1 163 ? -1.003 -11.195 7.597 1.00 94.81 163 PRO A O 1
ATOM 1320 N N . THR A 1 164 ? -1.101 -11.594 5.407 1.00 92.94 164 THR A N 1
ATOM 1321 C CA . THR A 1 164 ? -1.546 -12.988 5.514 1.00 92.94 164 THR A CA 1
ATOM 1322 C C . THR A 1 164 ? -1.030 -13.769 4.314 1.00 92.94 164 THR A C 1
ATOM 1324 O O . THR A 1 164 ? -1.369 -13.457 3.178 1.00 92.94 164 THR A O 1
ATOM 1327 N N . ILE A 1 165 ? -0.210 -14.792 4.548 1.00 94.69 165 ILE A N 1
ATOM 1328 C CA . ILE A 1 165 ? 0.243 -15.693 3.482 1.00 94.69 165 ILE A CA 1
ATOM 1329 C C . ILE A 1 165 ? -0.900 -16.651 3.137 1.00 94.69 165 ILE A C 1
ATOM 1331 O O . ILE A 1 165 ? -1.226 -17.533 3.933 1.00 94.69 165 ILE A O 1
ATOM 1335 N N . ALA A 1 166 ? -1.507 -16.452 1.969 1.00 93.56 166 ALA A N 1
ATOM 1336 C CA . ALA A 1 166 ? -2.633 -17.239 1.472 1.00 93.56 166 ALA A CA 1
ATOM 1337 C C . ALA A 1 166 ? -2.186 -18.602 0.922 1.00 93.56 166 ALA A C 1
ATOM 1339 O O . ALA A 1 166 ? -2.857 -19.606 1.138 1.00 93.56 166 ALA A O 1
ATOM 1340 N N . ASP A 1 167 ? -1.028 -18.636 0.265 1.00 95.44 167 ASP A N 1
ATOM 1341 C CA . ASP A 1 167 ? -0.376 -19.844 -0.242 1.00 95.44 167 ASP A CA 1
ATOM 1342 C C . ASP A 1 167 ? 1.143 -19.679 -0.136 1.00 95.44 167 ASP A C 1
ATOM 1344 O O . ASP A 1 167 ? 1.620 -18.551 -0.170 1.00 95.44 167 ASP A O 1
ATOM 1348 N N . GLY A 1 168 ? 1.905 -20.766 0.016 1.00 94.31 168 GLY A N 1
ATOM 1349 C CA . GLY A 1 168 ? 3.369 -20.724 -0.069 1.00 94.31 168 GLY A CA 1
ATOM 1350 C C . GLY A 1 168 ? 4.127 -21.625 0.912 1.00 94.31 168 GLY A C 1
ATOM 1351 O O . GLY A 1 168 ? 3.528 -22.433 1.629 1.00 94.31 168 GLY A O 1
ATOM 1352 N N . PRO A 1 169 ? 5.462 -21.500 0.990 1.00 94.00 169 PRO A N 1
ATOM 1353 C CA . PRO A 1 169 ? 6.296 -22.300 1.884 1.00 94.00 169 PRO A CA 1
ATOM 1354 C C . PRO A 1 169 ? 6.113 -21.937 3.365 1.00 94.00 169 PRO A C 1
ATOM 1356 O O . PRO A 1 169 ? 5.921 -20.775 3.729 1.00 94.00 169 PRO A O 1
ATOM 1359 N N . TRP A 1 170 ? 6.260 -22.923 4.258 1.00 93.19 170 TRP A N 1
ATOM 1360 C CA . TRP A 1 170 ? 6.187 -22.692 5.711 1.00 93.19 170 TRP A CA 1
ATOM 1361 C C . TRP A 1 170 ? 7.230 -21.679 6.207 1.00 93.19 170 TRP A C 1
ATOM 1363 O O . TRP A 1 170 ? 6.937 -20.888 7.101 1.00 93.19 170 TRP A O 1
ATOM 1373 N N . VAL A 1 171 ? 8.420 -21.657 5.597 1.00 93.50 171 VAL A N 1
ATOM 1374 C CA . VAL A 1 171 ? 9.476 -20.695 5.945 1.00 93.50 171 VAL A CA 1
ATOM 1375 C C . VAL A 1 171 ? 9.039 -19.246 5.693 1.00 93.50 171 VAL A C 1
ATOM 1377 O O . VAL A 1 171 ? 9.297 -18.389 6.534 1.00 93.50 171 VAL A O 1
ATOM 1380 N N . ILE A 1 172 ? 8.292 -18.987 4.612 1.00 94.56 172 ILE A N 1
ATOM 1381 C CA . ILE A 1 172 ? 7.734 -17.660 4.310 1.00 94.56 172 ILE A CA 1
ATOM 1382 C C . ILE A 1 172 ? 6.643 -17.296 5.318 1.00 94.56 172 ILE A C 1
ATOM 1384 O O . ILE A 1 172 ? 6.683 -16.213 5.898 1.00 94.56 172 ILE A O 1
ATOM 1388 N N . ARG A 1 173 ? 5.723 -18.229 5.615 1.00 94.31 173 ARG A N 1
ATOM 1389 C CA . ARG A 1 173 ? 4.701 -18.045 6.666 1.00 94.31 173 ARG A CA 1
ATOM 1390 C C . ARG A 1 173 ? 5.312 -17.658 8.007 1.00 94.31 173 ARG A C 1
ATOM 1392 O O . ARG A 1 173 ? 4.818 -16.750 8.668 1.00 94.31 173 ARG A O 1
ATOM 1399 N N . LYS A 1 174 ? 6.383 -18.343 8.406 1.00 92.12 174 LYS A N 1
ATOM 1400 C CA . LYS A 1 174 ? 7.063 -18.085 9.675 1.00 92.12 174 LYS A CA 1
ATOM 1401 C C . LYS A 1 174 ? 7.784 -16.736 9.684 1.00 92.12 174 LYS A C 1
ATOM 1403 O O . LYS A 1 174 ? 7.760 -16.067 10.710 1.00 92.12 174 LYS A O 1
ATOM 1408 N N . ALA A 1 175 ? 8.413 -16.353 8.575 1.00 91.19 175 ALA A N 1
ATOM 1409 C CA . ALA A 1 175 ? 9.162 -15.104 8.481 1.00 91.19 175 ALA A CA 1
ATOM 1410 C C . ALA A 1 175 ? 8.262 -13.862 8.460 1.00 91.19 175 ALA A C 1
ATOM 1412 O O . ALA A 1 175 ? 8.561 -12.889 9.144 1.00 91.19 175 ALA A O 1
ATOM 1413 N N . VAL A 1 176 ? 7.160 -13.901 7.705 1.00 89.94 176 VAL A N 1
ATOM 1414 C CA . VAL A 1 176 ? 6.186 -12.796 7.651 1.00 89.94 176 VAL A CA 1
ATOM 1415 C C . VAL A 1 176 ? 5.337 -12.745 8.921 1.00 89.94 176 VAL A C 1
ATOM 1417 O O . VAL A 1 176 ? 5.011 -11.668 9.418 1.00 89.94 176 VAL A O 1
ATOM 1420 N N . GLY A 1 177 ? 4.996 -13.912 9.472 1.00 86.44 177 GLY A N 1
ATOM 1421 C CA . GLY A 1 177 ? 4.093 -14.021 10.609 1.00 86.44 177 GLY A CA 1
ATOM 1422 C C . GLY A 1 177 ? 2.661 -13.602 10.264 1.00 86.44 177 GLY A C 1
ATOM 1423 O O . GLY A 1 177 ? 2.270 -13.497 9.103 1.00 86.44 177 GLY A O 1
ATOM 1424 N N . THR A 1 178 ? 1.856 -13.389 11.303 1.00 76.44 178 THR A N 1
ATOM 1425 C CA . THR A 1 178 ? 0.437 -12.993 11.191 1.00 76.44 178 THR A CA 1
ATOM 1426 C C . THR A 1 178 ? 0.119 -11.740 12.006 1.00 76.44 178 THR A C 1
ATOM 1428 O O . THR A 1 178 ? -1.046 -11.401 12.216 1.00 76.44 178 THR A O 1
ATOM 1431 N N . THR A 1 179 ? 1.147 -11.083 12.544 1.00 81.81 179 THR A N 1
ATOM 1432 C CA . THR A 1 179 ? 0.987 -9.958 13.464 1.00 81.81 179 THR A CA 1
ATOM 1433 C C . THR A 1 179 ? 0.873 -8.660 12.668 1.00 81.81 179 THR A C 1
ATOM 1435 O O . THR A 1 179 ? 1.779 -8.349 11.897 1.00 81.81 179 THR A O 1
ATOM 1438 N N . PRO A 1 180 ? -0.204 -7.875 12.855 1.00 88.12 180 PRO A N 1
ATOM 1439 C CA . PRO A 1 180 ? -0.285 -6.525 12.314 1.00 88.12 180 PRO A CA 1
ATOM 1440 C C . PRO A 1 180 ? 0.914 -5.664 12.728 1.00 88.12 180 PRO A C 1
ATOM 1442 O O . PRO A 1 180 ? 1.321 -5.701 13.889 1.00 88.12 180 PRO A O 1
ATOM 1445 N N . CYS A 1 181 ? 1.424 -4.842 11.816 1.00 92.00 181 CYS A N 1
ATOM 1446 C CA . CYS A 1 181 ? 2.536 -3.930 12.070 1.00 92.00 181 CYS A CA 1
ATOM 1447 C C . CYS A 1 181 ? 2.110 -2.480 11.823 1.00 92.00 181 CYS A C 1
ATOM 1449 O O . CYS A 1 181 ? 1.515 -2.184 10.787 1.00 92.00 181 CYS A O 1
ATOM 1451 N N . ILE A 1 182 ? 2.429 -1.573 12.753 1.00 95.38 182 ILE A N 1
ATOM 1452 C CA . ILE A 1 182 ? 2.369 -0.129 12.490 1.00 95.38 182 ILE A CA 1
ATOM 1453 C C . ILE A 1 182 ? 3.630 0.241 11.713 1.00 95.38 182 ILE A C 1
ATOM 1455 O O . ILE A 1 182 ? 4.721 0.254 12.282 1.00 95.38 182 ILE A O 1
ATOM 1459 N N . ILE A 1 183 ? 3.471 0.524 10.423 1.00 92.62 183 ILE A N 1
ATOM 1460 C CA . ILE A 1 183 ? 4.581 0.629 9.469 1.00 92.62 183 ILE A CA 1
ATOM 1461 C C . ILE A 1 183 ? 5.512 1.785 9.848 1.00 92.62 183 ILE A C 1
ATOM 1463 O O . ILE A 1 183 ? 6.715 1.586 10.015 1.00 92.62 183 ILE 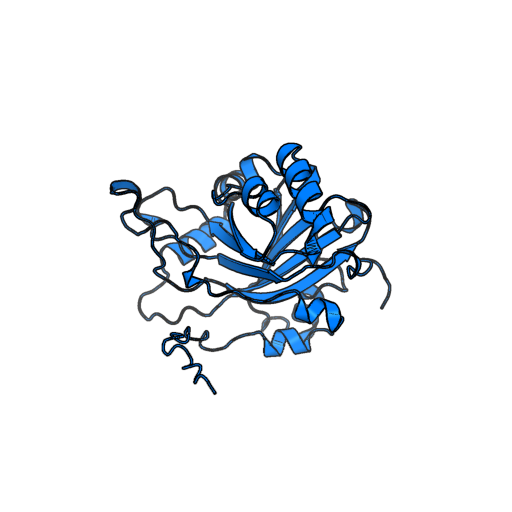A O 1
ATOM 1467 N N . GLY A 1 184 ? 4.938 2.968 10.081 1.00 88.88 184 GLY A N 1
ATOM 1468 C CA . GLY A 1 184 ? 5.688 4.204 10.313 1.00 88.88 184 GLY A CA 1
ATOM 1469 C C . GLY A 1 184 ? 6.479 4.267 11.623 1.00 88.88 184 GLY A C 1
ATOM 1470 O O . GLY A 1 184 ? 7.177 5.250 11.846 1.00 88.88 184 GLY A O 1
ATOM 1471 N N . LYS A 1 185 ? 6.387 3.250 12.496 1.00 90.00 185 LYS A N 1
ATOM 1472 C CA . LYS A 1 185 ? 7.216 3.159 13.713 1.00 90.00 185 LYS A CA 1
ATOM 1473 C C . LYS A 1 185 ? 8.637 2.676 13.436 1.00 90.00 185 LYS A C 1
ATOM 1475 O O . LYS A 1 185 ? 9.544 3.070 14.157 1.00 90.00 185 LYS A O 1
ATOM 1480 N N . ALA A 1 186 ? 8.804 1.789 12.459 1.00 89.69 186 ALA A N 1
ATOM 1481 C CA . ALA A 1 186 ? 10.091 1.162 12.155 1.00 89.69 186 ALA A CA 1
ATOM 1482 C C . ALA A 1 186 ? 10.586 1.519 10.752 1.00 89.69 186 ALA A C 1
ATOM 1484 O O . ALA A 1 186 ? 11.782 1.678 10.543 1.00 89.69 186 ALA A O 1
ATOM 1485 N N . ILE A 1 187 ? 9.664 1.663 9.800 1.00 95.56 187 ILE A N 1
ATOM 1486 C CA . ILE A 1 187 ? 9.977 1.847 8.387 1.00 95.56 187 ILE A CA 1
ATOM 1487 C C . ILE A 1 187 ? 9.741 3.310 8.010 1.00 95.56 187 ILE A C 1
ATOM 1489 O O . ILE A 1 187 ? 8.692 3.886 8.327 1.00 95.56 187 ILE A O 1
ATOM 1493 N N . GLN A 1 188 ? 10.706 3.913 7.316 1.00 96.56 188 GLN A N 1
ATOM 1494 C CA . GLN A 1 188 ? 10.595 5.266 6.796 1.00 96.56 188 GLN A CA 1
ATOM 1495 C C . GLN A 1 188 ? 9.381 5.334 5.874 1.00 96.56 188 GLN A C 1
ATOM 1497 O O . GLN A 1 188 ? 9.261 4.598 4.896 1.00 96.56 188 GLN A O 1
ATOM 1502 N N . THR A 1 189 ? 8.449 6.206 6.244 1.00 97.62 189 THR A N 1
ATOM 1503 C CA . THR A 1 189 ? 7.195 6.401 5.526 1.00 97.62 189 THR A CA 1
ATOM 1504 C C . THR A 1 189 ? 7.046 7.879 5.203 1.00 97.62 189 THR A C 1
ATOM 1506 O O . THR A 1 189 ? 7.070 8.708 6.119 1.00 97.62 189 THR A O 1
ATOM 1509 N N . THR A 1 190 ? 6.891 8.186 3.919 1.00 97.94 190 THR A N 1
ATOM 1510 C CA . THR A 1 190 ? 6.697 9.536 3.380 1.00 97.94 190 THR A CA 1
ATOM 1511 C C . THR A 1 190 ? 5.288 9.641 2.807 1.00 97.94 190 THR A C 1
ATOM 1513 O O . THR A 1 190 ? 4.798 8.693 2.194 1.00 97.94 190 THR A O 1
ATOM 1516 N N . TYR A 1 191 ? 4.626 10.780 3.001 1.00 98.12 191 TYR A N 1
ATOM 1517 C CA . TYR A 1 191 ? 3.268 11.010 2.515 1.00 98.12 191 TYR A CA 1
ATOM 1518 C C . TYR A 1 191 ? 3.281 12.086 1.436 1.00 98.12 191 TYR A C 1
ATOM 1520 O O . TYR A 1 191 ? 3.718 13.208 1.684 1.00 98.12 191 TYR A O 1
ATOM 1528 N N . TYR A 1 192 ? 2.770 11.760 0.251 1.00 98.12 192 TYR A N 1
ATOM 1529 C CA . TYR A 1 192 ? 2.549 12.738 -0.810 1.00 98.12 192 TYR A CA 1
ATOM 1530 C C . TYR A 1 192 ? 1.054 12.942 -0.985 1.00 98.12 192 TYR A C 1
ATOM 1532 O O . TYR A 1 192 ? 0.334 12.030 -1.391 1.00 98.12 192 TYR A O 1
ATOM 1540 N N . GLN A 1 193 ? 0.578 14.137 -0.650 1.00 96.75 193 GLN A N 1
ATOM 1541 C CA . GLN A 1 193 ? -0.841 14.460 -0.675 1.00 96.75 193 GLN A CA 1
ATOM 1542 C C . GLN A 1 193 ? -1.137 15.537 -1.712 1.00 96.75 193 GLN A C 1
ATOM 1544 O O . GLN A 1 193 ? -0.482 16.575 -1.770 1.00 96.75 193 GLN A O 1
ATOM 1549 N N . THR A 1 194 ? -2.170 15.288 -2.504 1.00 94.94 194 THR A N 1
ATOM 1550 C CA . THR A 1 194 ? -2.773 16.233 -3.443 1.00 94.94 194 THR A CA 1
ATOM 1551 C C . THR A 1 194 ? -4.289 16.256 -3.213 1.00 94.94 194 THR A C 1
ATOM 1553 O O . THR A 1 194 ? -4.804 15.438 -2.445 1.00 94.94 194 THR A O 1
ATOM 1556 N N . PRO A 1 195 ? -5.050 17.139 -3.883 1.00 91.81 195 PRO A N 1
ATOM 1557 C CA . PRO A 1 195 ? -6.511 17.068 -3.844 1.00 91.81 195 PRO A CA 1
ATOM 1558 C C . PRO A 1 195 ? -7.084 15.731 -4.351 1.00 91.81 195 PRO A C 1
ATOM 1560 O O . PRO A 1 195 ? -8.176 15.341 -3.944 1.00 91.81 195 PRO A O 1
ATOM 1563 N N . ASN A 1 196 ? -6.357 15.018 -5.219 1.00 93.06 196 ASN A N 1
ATOM 1564 C CA . ASN A 1 196 ? -6.837 13.805 -5.882 1.00 93.06 196 ASN A CA 1
ATOM 1565 C C . ASN A 1 196 ? -6.385 12.523 -5.178 1.00 93.06 196 ASN A C 1
ATOM 1567 O O . ASN A 1 196 ? -7.077 11.509 -5.265 1.00 93.06 196 ASN A O 1
ATOM 1571 N N . TYR A 1 197 ? -5.231 12.538 -4.506 1.00 97.19 197 TYR A N 1
ATOM 1572 C CA . TYR A 1 197 ? -4.683 11.333 -3.895 1.00 97.19 197 TYR A CA 1
ATOM 1573 C C . TYR A 1 197 ? -3.850 11.584 -2.641 1.00 97.19 197 TYR A C 1
ATOM 1575 O O . TYR A 1 197 ? -3.244 12.642 -2.473 1.00 97.19 197 TYR A O 1
ATOM 1583 N N . LEU A 1 198 ? -3.771 10.548 -1.809 1.00 98.44 198 LEU A N 1
ATOM 1584 C CA . LEU A 1 198 ? -2.728 10.372 -0.805 1.00 98.44 198 LEU A CA 1
ATOM 1585 C C . LEU A 1 198 ? -1.881 9.155 -1.189 1.00 98.44 198 LEU A C 1
ATOM 1587 O O . LEU A 1 198 ? -2.395 8.037 -1.200 1.00 98.44 198 LEU A O 1
ATOM 1591 N N . GLU A 1 199 ? -0.597 9.365 -1.468 1.00 98.69 199 GLU A N 1
ATOM 1592 C CA . GLU A 1 199 ? 0.396 8.302 -1.625 1.00 98.69 199 GLU A CA 1
ATOM 1593 C C . GLU A 1 199 ? 1.130 8.096 -0.301 1.00 98.69 199 GLU A C 1
ATOM 1595 O O . GLU A 1 199 ? 1.769 9.011 0.219 1.00 98.69 199 GLU A O 1
ATOM 1600 N N . VAL A 1 200 ? 1.046 6.879 0.233 1.00 98.62 200 VAL A N 1
ATOM 1601 C CA . VAL A 1 200 ? 1.850 6.413 1.360 1.00 98.62 200 VAL A CA 1
ATOM 1602 C C . VAL A 1 200 ? 3.039 5.649 0.802 1.00 98.62 200 VAL A C 1
ATOM 1604 O O . VAL A 1 200 ? 2.913 4.504 0.366 1.00 98.62 200 VAL A O 1
ATOM 1607 N N . HIS A 1 201 ? 4.191 6.302 0.804 1.00 98.50 201 HIS A N 1
ATOM 1608 C CA . HIS A 1 201 ? 5.438 5.769 0.289 1.00 98.50 201 HIS A CA 1
ATOM 1609 C C . HIS A 1 201 ? 6.225 5.111 1.424 1.00 98.50 201 HIS A C 1
ATOM 1611 O O . HIS A 1 201 ? 6.689 5.789 2.340 1.00 98.50 201 HIS A O 1
ATOM 1617 N N . VAL A 1 202 ? 6.354 3.787 1.377 1.00 98.31 202 VAL A N 1
ATOM 1618 C CA . VAL A 1 202 ? 6.978 2.954 2.410 1.00 98.31 202 VAL A CA 1
ATOM 1619 C C . VAL A 1 202 ? 8.312 2.426 1.898 1.00 98.31 202 VAL A C 1
ATOM 1621 O O . VAL A 1 202 ? 8.348 1.545 1.033 1.00 98.31 202 VAL A O 1
ATOM 1624 N N . ASP A 1 203 ? 9.407 2.921 2.469 1.00 97.44 203 ASP A N 1
ATOM 1625 C CA . ASP A 1 203 ? 10.749 2.470 2.115 1.00 97.44 203 ASP A CA 1
ATOM 1626 C C . ASP A 1 203 ? 11.216 1.315 3.002 1.00 97.44 203 ASP A C 1
ATOM 1628 O O . ASP A 1 203 ? 11.831 1.511 4.047 1.00 97.44 203 ASP A O 1
ATOM 1632 N N . ILE A 1 204 ? 10.965 0.079 2.562 1.00 96.44 204 ILE A N 1
ATOM 1633 C CA . ILE A 1 204 ? 11.355 -1.135 3.298 1.00 96.44 204 ILE A CA 1
ATOM 1634 C C . ILE A 1 204 ? 12.876 -1.208 3.499 1.00 96.44 204 ILE A C 1
ATOM 1636 O O . ILE A 1 204 ? 13.348 -1.859 4.434 1.00 96.44 204 ILE A O 1
ATOM 1640 N N . SER A 1 205 ? 13.665 -0.558 2.638 1.00 91.94 205 SER A N 1
ATOM 1641 C CA . SER A 1 205 ? 15.123 -0.585 2.736 1.00 91.94 205 SER A CA 1
ATOM 1642 C C . SER A 1 205 ? 15.660 0.149 3.970 1.00 91.94 205 SER A C 1
ATOM 1644 O O . SER A 1 205 ? 16.781 -0.147 4.395 1.00 91.94 205 SER A O 1
ATOM 1646 N N . SER A 1 206 ? 14.848 1.022 4.580 1.00 93.81 206 SER A N 1
ATOM 1647 C CA . SER A 1 206 ? 15.219 1.830 5.742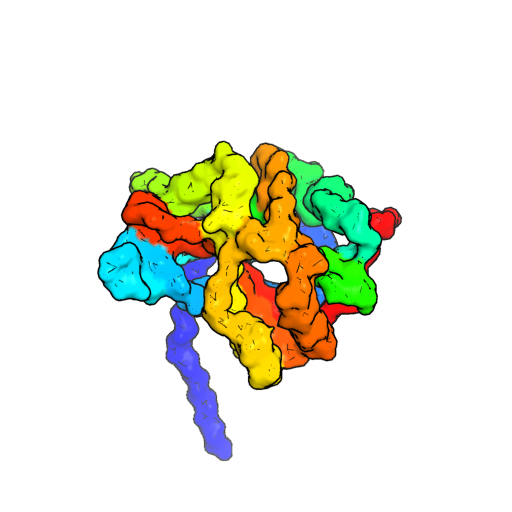 1.00 93.81 206 SER A CA 1
ATOM 1648 C C . SER A 1 206 ? 15.271 1.045 7.058 1.00 93.81 206 SER A C 1
ATOM 1650 O O . SER A 1 206 ? 15.793 1.557 8.045 1.00 93.81 206 SER A O 1
ATOM 1652 N N . ASP A 1 207 ? 14.694 -0.161 7.115 1.00 95.44 207 ASP A N 1
ATOM 1653 C CA . ASP A 1 207 ? 14.661 -0.991 8.321 1.00 95.44 207 ASP A CA 1
ATOM 1654 C C . ASP A 1 207 ? 15.349 -2.335 8.084 1.00 95.44 207 ASP A C 1
ATOM 1656 O O . ASP A 1 207 ? 15.047 -3.074 7.146 1.00 95.44 207 ASP A O 1
ATOM 1660 N N . THR A 1 208 ? 16.279 -2.687 8.972 1.00 93.88 208 THR A N 1
ATOM 1661 C CA . THR A 1 208 ? 17.103 -3.893 8.803 1.00 93.88 208 THR A CA 1
ATOM 1662 C C . THR A 1 208 ? 16.266 -5.170 8.902 1.00 93.88 208 THR A C 1
ATOM 1664 O O . THR A 1 208 ? 16.510 -6.125 8.158 1.00 93.88 208 THR A O 1
ATOM 1667 N N . ILE A 1 209 ? 15.265 -5.198 9.789 1.00 92.25 209 ILE A N 1
ATOM 1668 C CA . ILE A 1 209 ? 14.414 -6.375 9.999 1.00 92.25 209 ILE A CA 1
ATOM 1669 C C . ILE A 1 209 ? 13.479 -6.554 8.799 1.00 92.25 209 ILE A C 1
ATOM 1671 O O . ILE A 1 209 ? 13.422 -7.639 8.216 1.00 92.25 209 ILE A O 1
ATOM 1675 N N . ALA A 1 210 ? 12.800 -5.486 8.381 1.00 92.88 210 ALA A N 1
ATOM 1676 C CA . ALA A 1 210 ? 11.913 -5.479 7.228 1.00 92.88 210 ALA A CA 1
ATOM 1677 C C . ALA A 1 210 ? 12.668 -5.836 5.943 1.00 92.88 210 ALA A C 1
ATOM 1679 O O . ALA A 1 210 ? 12.198 -6.674 5.171 1.00 92.88 210 ALA A O 1
ATOM 1680 N N . LYS A 1 211 ? 13.876 -5.294 5.748 1.00 94.00 211 LYS A N 1
ATOM 1681 C CA . LYS A 1 211 ? 14.765 -5.653 4.636 1.00 94.00 211 LYS A CA 1
ATOM 1682 C C . LYS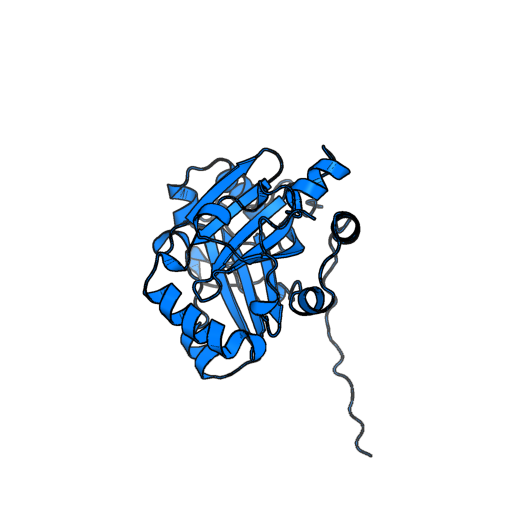 A 1 211 ? 15.133 -7.135 4.650 1.00 94.00 211 LYS A C 1
ATOM 1684 O O . LYS A 1 211 ? 15.106 -7.770 3.597 1.00 94.00 211 LYS A O 1
ATOM 1689 N N . HIS A 1 212 ? 15.451 -7.708 5.813 1.00 93.81 212 HIS A N 1
ATOM 1690 C CA . HIS A 1 212 ? 15.784 -9.130 5.924 1.00 93.81 212 HIS A CA 1
ATOM 1691 C C . HIS A 1 212 ? 14.589 -10.034 5.577 1.00 93.81 212 HIS A C 1
ATOM 1693 O O . HIS A 1 212 ? 14.715 -10.921 4.730 1.00 93.81 212 HIS A O 1
ATOM 1699 N N . ILE A 1 213 ? 13.418 -9.773 6.169 1.00 92.69 213 ILE A N 1
ATOM 1700 C CA . ILE A 1 213 ? 12.179 -10.521 5.888 1.00 92.69 213 ILE A CA 1
ATOM 1701 C C . ILE A 1 213 ? 11.810 -10.400 4.405 1.00 92.69 213 ILE A C 1
ATOM 1703 O O . ILE A 1 213 ? 11.491 -11.395 3.751 1.00 92.69 213 ILE A O 1
ATOM 1707 N N . THR A 1 214 ? 11.906 -9.192 3.852 1.00 93.31 214 THR A N 1
ATOM 1708 C CA . THR A 1 214 ? 11.567 -8.918 2.453 1.00 93.31 214 THR A CA 1
ATOM 1709 C C . THR A 1 214 ? 12.552 -9.564 1.488 1.00 93.31 214 THR A C 1
ATOM 1711 O O . THR A 1 214 ? 12.124 -10.064 0.457 1.00 93.31 214 THR A O 1
ATOM 1714 N N . SER A 1 215 ? 13.842 -9.645 1.823 1.00 93.94 215 SER A N 1
ATOM 1715 C CA . SER A 1 215 ? 14.838 -10.371 1.021 1.00 93.94 215 SER A CA 1
ATOM 1716 C C . SER A 1 215 ? 14.509 -11.866 0.911 1.00 93.94 215 SER A C 1
ATOM 1718 O O . SER A 1 215 ? 14.539 -12.438 -0.180 1.00 93.94 215 SER A O 1
ATOM 1720 N N . LEU A 1 216 ? 14.104 -12.491 2.024 1.00 93.75 216 LEU A N 1
ATOM 1721 C CA . LEU A 1 216 ? 13.652 -13.885 2.031 1.00 93.75 216 LEU A CA 1
ATOM 1722 C C . LEU A 1 216 ? 12.367 -14.082 1.213 1.00 93.75 216 LEU A C 1
ATOM 1724 O O . LEU A 1 216 ? 12.235 -15.081 0.511 1.00 93.75 216 LEU A O 1
ATOM 1728 N N . CYS A 1 217 ? 11.426 -13.140 1.299 1.00 94.38 217 CYS A N 1
ATOM 1729 C CA . CYS A 1 217 ? 10.216 -13.169 0.482 1.00 94.38 217 CYS A CA 1
ATOM 1730 C C . CYS A 1 217 ? 10.558 -12.993 -1.001 1.00 94.38 217 CYS A C 1
ATOM 1732 O O . CYS A 1 217 ? 10.104 -13.759 -1.839 1.00 94.38 217 CYS A O 1
ATOM 1734 N N . ARG A 1 218 ? 11.418 -12.034 -1.337 1.00 94.81 218 ARG A N 1
ATOM 1735 C CA . ARG A 1 218 ? 11.812 -11.733 -2.713 1.00 94.81 218 ARG A CA 1
ATOM 1736 C C . ARG A 1 218 ? 12.412 -12.939 -3.431 1.00 94.81 218 ARG A C 1
ATOM 1738 O O . ARG A 1 218 ? 12.077 -13.167 -4.584 1.00 94.81 218 ARG A O 1
ATOM 1745 N N . SER A 1 219 ? 13.262 -13.728 -2.773 1.00 93.00 219 SER A N 1
ATOM 1746 C CA . SER A 1 219 ? 13.873 -14.909 -3.405 1.00 93.00 219 SER A CA 1
ATOM 1747 C C . SER A 1 219 ? 12.876 -16.026 -3.737 1.00 93.00 219 SER A C 1
ATOM 1749 O O . SER A 1 219 ? 13.205 -16.932 -4.498 1.00 93.00 219 SER A O 1
ATOM 1751 N N . GLN A 1 220 ? 11.663 -15.964 -3.182 1.00 93.44 220 GLN A N 1
ATOM 1752 C CA . GLN A 1 220 ? 10.596 -16.942 -3.381 1.00 93.44 220 GLN A CA 1
ATOM 1753 C C . GLN A 1 220 ? 9.279 -16.278 -3.800 1.00 93.44 220 GLN A C 1
ATOM 1755 O O . GLN A 1 220 ? 8.225 -16.883 -3.626 1.00 93.44 220 GLN A O 1
ATOM 1760 N N . SER A 1 221 ? 9.301 -15.048 -4.326 1.00 94.19 221 SER A N 1
ATOM 1761 C CA . SER A 1 221 ? 8.083 -14.252 -4.546 1.00 94.19 221 SER A CA 1
ATOM 1762 C C . SER A 1 221 ? 7.102 -14.898 -5.528 1.00 94.19 221 SER A C 1
ATOM 1764 O O . SER A 1 221 ? 5.894 -14.738 -5.383 1.00 94.19 221 SER A O 1
ATOM 1766 N N . THR A 1 222 ? 7.605 -15.710 -6.460 1.00 96.81 222 THR A N 1
ATOM 1767 C CA . THR A 1 222 ? 6.812 -16.497 -7.416 1.00 96.81 222 THR A CA 1
ATOM 1768 C C . THR A 1 222 ? 6.269 -17.809 -6.832 1.00 96.81 222 THR A C 1
ATOM 1770 O O . THR A 1 222 ? 5.468 -18.495 -7.460 1.00 96.81 222 THR A O 1
ATOM 1773 N N . SER A 1 223 ? 6.642 -18.156 -5.601 1.00 96.50 223 SER A N 1
ATOM 1774 C CA . SER A 1 223 ? 6.279 -19.414 -4.935 1.00 96.50 223 SER A CA 1
ATOM 1775 C C . SER A 1 223 ? 5.261 -19.236 -3.807 1.00 96.50 223 SER A C 1
ATOM 1777 O O . SER A 1 223 ? 4.978 -20.199 -3.097 1.00 96.50 223 SER A O 1
ATOM 1779 N N . PHE A 1 224 ? 4.728 -18.030 -3.591 1.00 97.00 224 PHE A N 1
ATOM 1780 C CA . PHE A 1 224 ? 3.711 -17.783 -2.569 1.00 97.00 224 PHE A CA 1
ATOM 1781 C C . PHE A 1 224 ? 2.719 -16.696 -2.989 1.00 97.00 224 PHE A C 1
ATOM 1783 O O . PHE A 1 224 ? 2.992 -15.872 -3.861 1.00 97.00 224 PHE A O 1
ATOM 1790 N N . ALA A 1 225 ? 1.574 -16.674 -2.312 1.00 97.44 225 ALA A N 1
ATOM 1791 C CA . ALA A 1 225 ? 0.598 -15.602 -2.397 1.00 97.44 225 ALA A CA 1
ATOM 1792 C C . ALA A 1 225 ? 0.449 -14.911 -1.037 1.00 97.44 225 ALA A C 1
ATOM 1794 O O . ALA A 1 225 ? 0.309 -15.572 -0.004 1.00 97.44 225 ALA A O 1
ATOM 1795 N N . VAL A 1 226 ? 0.463 -13.578 -1.024 1.00 96.44 226 VAL A N 1
ATOM 1796 C CA . VAL A 1 226 ? 0.297 -12.764 0.187 1.00 96.44 226 VAL A CA 1
ATOM 1797 C C . VAL A 1 226 ? -0.843 -11.775 0.019 1.00 96.44 226 VAL A C 1
ATOM 1799 O O . VAL A 1 226 ? -0.912 -11.041 -0.961 1.00 96.44 226 VAL A O 1
ATOM 1802 N N . ASN A 1 227 ? -1.721 -11.745 1.012 1.00 97.00 227 ASN A N 1
ATOM 1803 C CA . ASN A 1 227 ? -2.767 -10.752 1.168 1.00 97.00 227 ASN A CA 1
ATOM 1804 C C . ASN A 1 227 ? -2.275 -9.676 2.133 1.00 97.00 227 ASN A C 1
ATOM 1806 O O . ASN A 1 227 ? -1.759 -9.983 3.207 1.00 97.00 227 ASN A O 1
ATOM 1810 N N . MET A 1 228 ? -2.448 -8.416 1.759 1.00 97.50 228 MET A N 1
ATOM 1811 C CA . MET A 1 228 ? -2.070 -7.254 2.551 1.00 97.50 228 MET A CA 1
ATOM 1812 C C . MET A 1 228 ? -3.292 -6.371 2.750 1.00 97.50 228 MET A C 1
ATOM 1814 O O . MET A 1 228 ? -3.902 -5.923 1.780 1.00 97.50 228 MET A O 1
ATOM 1818 N N . GLY A 1 229 ? -3.661 -6.150 4.009 1.00 97.69 229 GLY A N 1
ATOM 1819 C CA . GLY A 1 229 ? -4.727 -5.236 4.405 1.00 97.69 229 GLY A CA 1
ATOM 1820 C C . GLY A 1 229 ? -4.150 -3.985 5.054 1.00 97.69 229 GLY A C 1
ATOM 1821 O O . GLY A 1 229 ? -3.323 -4.090 5.961 1.00 97.69 229 GLY A O 1
ATOM 1822 N N . PHE A 1 230 ? -4.603 -2.814 4.616 1.00 98.19 230 PHE A N 1
ATOM 1823 C CA . PHE A 1 230 ? -4.180 -1.521 5.152 1.00 98.19 230 PHE A CA 1
ATOM 1824 C C . PHE A 1 230 ? -5.280 -0.925 6.024 1.00 98.19 230 PHE A C 1
ATOM 1826 O O . PHE A 1 230 ? -6.447 -0.920 5.638 1.00 98.19 230 PHE A O 1
ATOM 1833 N N . VAL A 1 231 ? -4.921 -0.444 7.211 1.00 97.56 231 VAL A N 1
ATOM 1834 C CA . VAL A 1 231 ? -5.860 0.031 8.237 1.00 97.56 231 VAL A CA 1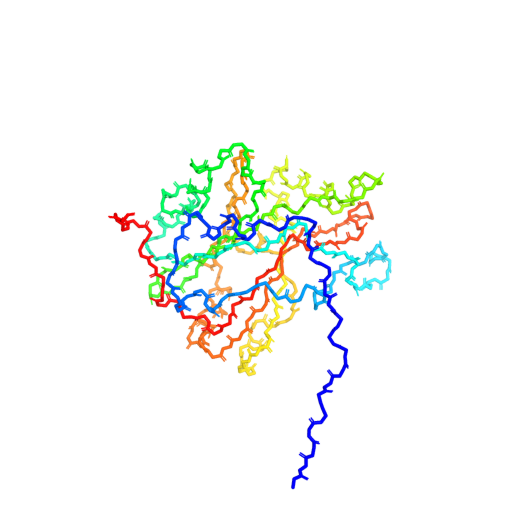
ATOM 1835 C C . VAL A 1 231 ? -5.266 1.257 8.925 1.00 97.56 231 VAL A C 1
ATOM 1837 O O . VAL A 1 231 ? -4.056 1.323 9.129 1.00 97.56 231 VAL A O 1
ATOM 1840 N N . ILE A 1 232 ? -6.104 2.206 9.338 1.00 97.94 232 ILE A N 1
ATOM 1841 C CA . ILE A 1 232 ? -5.707 3.220 10.323 1.00 97.94 232 ILE A CA 1
ATOM 1842 C C . ILE A 1 232 ? -6.064 2.662 11.695 1.00 97.94 232 ILE A C 1
ATOM 1844 O O . ILE A 1 232 ? -7.218 2.321 11.942 1.00 97.94 232 ILE A O 1
ATOM 1848 N N . GLU A 1 233 ? -5.078 2.507 12.574 1.00 97.38 233 GLU A N 1
ATOM 1849 C CA . GLU A 1 233 ? -5.319 1.941 13.895 1.00 97.38 233 GLU A CA 1
ATOM 1850 C C . GLU A 1 233 ? -6.196 2.860 14.754 1.00 97.38 233 GLU A C 1
ATOM 1852 O O . GLU A 1 233 ? -5.767 3.951 15.122 1.00 97.38 233 GLU A O 1
ATOM 1857 N N . GLY A 1 234 ? -7.384 2.381 15.127 1.00 96.62 234 GLY A N 1
ATOM 1858 C CA . GLY A 1 234 ? -8.249 3.053 16.093 1.00 96.62 234 GLY A CA 1
ATOM 1859 C C . GLY A 1 234 ? -7.713 2.864 17.512 1.00 96.62 234 GLY A C 1
ATOM 1860 O O . GLY A 1 234 ? -7.426 1.736 17.938 1.00 96.62 234 GLY A O 1
ATOM 1861 N N . GLN A 1 235 ? -7.546 3.962 18.243 1.00 96.25 235 GLN A N 1
ATOM 1862 C CA . GLN A 1 235 ? -6.965 3.999 19.586 1.00 96.25 235 GLN A CA 1
ATOM 1863 C C . GLN A 1 235 ? -7.927 4.507 20.664 1.00 96.25 235 GLN A C 1
ATOM 1865 O O . GLN A 1 235 ? -7.659 4.271 21.841 1.00 96.25 235 GLN A O 1
ATOM 1870 N N . THR A 1 236 ? -9.051 5.120 20.290 1.00 97.25 236 THR A N 1
ATOM 1871 C CA . THR A 1 236 ? -10.134 5.504 21.213 1.00 97.25 236 THR A CA 1
ATOM 1872 C C . THR A 1 236 ? -11.450 4.801 20.870 1.00 97.25 236 THR A C 1
ATOM 1874 O O . THR A 1 236 ? -11.580 4.184 19.813 1.00 97.25 236 THR A O 1
ATOM 1877 N N . GLU A 1 237 ? -12.440 4.863 21.764 1.00 95.94 237 GLU A N 1
ATOM 1878 C CA . GLU A 1 237 ? -13.760 4.257 21.526 1.00 95.94 237 GLU A CA 1
ATOM 1879 C C . GLU A 1 237 ? -14.514 4.925 20.361 1.00 95.94 237 GLU A C 1
ATOM 1881 O O . GLU A 1 237 ? -15.257 4.251 19.640 1.00 95.94 237 GLU A O 1
ATOM 1886 N N . GLU A 1 238 ? -14.298 6.226 20.123 1.00 96.12 238 GLU A N 1
ATOM 1887 C CA . GLU A 1 238 ? -14.908 6.952 18.998 1.00 96.12 238 GLU A CA 1
ATOM 1888 C C . GLU A 1 238 ? -14.281 6.599 17.641 1.00 96.12 238 GLU A C 1
ATOM 1890 O O . GLU A 1 238 ? -14.864 6.892 16.599 1.00 96.12 238 GLU A O 1
ATOM 1895 N N . GLU A 1 239 ? -13.102 5.974 17.647 1.00 96.69 239 GLU A N 1
ATOM 1896 C CA . GLU A 1 239 ? -12.371 5.536 16.452 1.00 96.69 239 GLU A CA 1
ATOM 1897 C C . GLU A 1 239 ? -12.674 4.073 16.073 1.00 96.69 239 GLU A C 1
ATOM 1899 O O . GLU A 1 239 ? -12.118 3.560 15.103 1.00 96.69 239 GLU A O 1
ATOM 1904 N N . LEU A 1 240 ? -13.534 3.389 16.837 1.00 96.56 240 LEU A N 1
ATOM 1905 C CA . LEU A 1 240 ? -13.911 1.990 16.627 1.00 96.56 240 LEU A CA 1
ATOM 1906 C C . LEU A 1 240 ? -15.370 1.856 16.150 1.00 96.56 240 LEU A C 1
ATOM 1908 O O . LEU A 1 240 ? -16.203 2.677 16.537 1.00 96.56 240 LEU A O 1
ATOM 1912 N N . PRO A 1 241 ? -15.727 0.799 15.392 1.00 96.31 241 PRO A N 1
ATOM 1913 C CA . PRO A 1 241 ? -14.855 -0.282 14.927 1.00 96.31 241 PRO A CA 1
ATOM 1914 C C . PRO A 1 241 ? -13.868 0.178 13.844 1.00 96.31 241 PRO A C 1
ATOM 1916 O O . PRO A 1 241 ? -14.132 1.111 13.091 1.00 96.31 241 PRO A O 1
ATOM 1919 N N . GLU A 1 242 ? -12.736 -0.518 13.747 1.00 96.00 242 GLU A N 1
ATOM 1920 C CA . GLU A 1 242 ? -11.823 -0.354 12.613 1.00 96.00 242 GLU A CA 1
ATOM 1921 C C . GLU A 1 242 ? -12.454 -0.908 11.323 1.00 96.00 242 GLU A C 1
ATOM 1923 O O . GLU A 1 242 ? -13.137 -1.935 11.340 1.00 96.00 242 GLU A O 1
ATOM 1928 N N . ALA A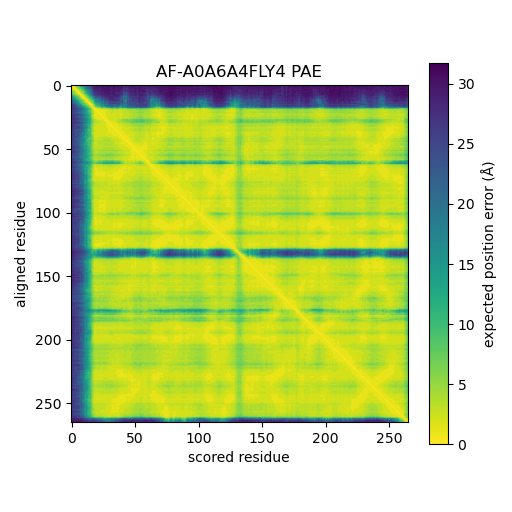 1 243 ? -12.133 -0.286 10.188 1.00 95.56 243 ALA A N 1
ATOM 1929 C CA . ALA A 1 243 ? -12.396 -0.819 8.853 1.00 95.56 243 ALA A CA 1
ATOM 1930 C C . ALA A 1 243 ? -11.112 -0.797 8.008 1.00 95.56 243 ALA A C 1
ATOM 1932 O O . ALA A 1 243 ? -10.189 -0.022 8.271 1.00 95.56 243 ALA A O 1
ATOM 1933 N N . LEU A 1 244 ? -11.040 -1.662 6.993 1.00 97.00 244 LEU A N 1
ATOM 1934 C CA . LEU A 1 244 ? -9.945 -1.626 6.023 1.00 97.00 244 LEU A CA 1
ATOM 1935 C C . LEU A 1 244 ? -10.008 -0.322 5.227 1.00 97.00 244 LEU A C 1
ATOM 1937 O O . LEU A 1 244 ? -11.074 0.080 4.773 1.00 97.00 244 LEU A O 1
ATOM 1941 N N . LEU A 1 245 ? -8.857 0.291 4.977 1.00 97.56 245 LEU A N 1
ATOM 1942 C CA . LEU A 1 245 ? -8.737 1.261 3.895 1.00 97.56 245 LEU A CA 1
ATOM 1943 C C . LEU A 1 245 ? -8.839 0.541 2.556 1.00 97.56 245 LEU A C 1
ATOM 1945 O O . LEU A 1 245 ? -9.683 0.877 1.743 1.00 97.56 245 LEU A O 1
ATOM 1949 N N . GLY A 1 246 ? -8.034 -0.496 2.365 1.00 97.81 246 GLY A N 1
ATOM 1950 C CA . GLY A 1 246 ? -8.002 -1.299 1.152 1.00 97.81 246 GLY A CA 1
ATOM 1951 C C . GLY A 1 246 ? -7.223 -2.584 1.391 1.00 97.81 246 GLY A C 1
ATOM 1952 O O . GLY A 1 246 ? -6.555 -2.742 2.418 1.00 97.81 246 GLY A O 1
ATOM 1953 N N . CYS A 1 247 ? -7.321 -3.520 0.453 1.00 98.12 247 CYS A N 1
ATOM 1954 C CA . CYS A 1 247 ? -6.533 -4.745 0.495 1.00 98.12 247 CYS A CA 1
ATOM 1955 C C . CYS A 1 247 ? -6.115 -5.203 -0.901 1.00 98.12 247 CYS A C 1
ATOM 1957 O O . CYS A 1 247 ? -6.835 -5.007 -1.880 1.00 98.12 247 CYS A O 1
ATOM 1959 N N . VAL A 1 248 ? -4.942 -5.819 -0.976 1.00 98.69 248 VAL A N 1
ATOM 1960 C CA . VAL A 1 248 ? -4.333 -6.318 -2.209 1.00 98.69 248 VAL A CA 1
ATOM 1961 C C . VAL A 1 248 ? -3.779 -7.714 -1.970 1.00 98.69 248 VAL A C 1
ATOM 1963 O O . VAL A 1 248 ? -3.283 -8.019 -0.887 1.00 98.69 248 VAL A O 1
ATOM 1966 N N . GLN A 1 249 ? -3.874 -8.564 -2.980 1.00 98.38 249 GLN A N 1
ATOM 1967 C CA . GLN A 1 249 ? -3.193 -9.840 -3.041 1.00 98.38 249 GLN A CA 1
ATOM 1968 C C . GLN A 1 249 ? -2.083 -9.734 -4.067 1.00 98.38 249 GLN A C 1
ATOM 1970 O O . GLN A 1 249 ? -2.324 -9.294 -5.189 1.00 98.38 249 GLN A O 1
ATOM 1975 N N . TYR A 1 250 ? -0.897 -10.184 -3.689 1.00 98.19 250 TYR A N 1
ATOM 1976 C CA . TYR A 1 250 ? 0.154 -10.555 -4.621 1.00 98.19 250 TYR A CA 1
ATOM 1977 C C . TYR A 1 250 ? 0.090 -12.067 -4.772 1.00 98.19 250 TYR A C 1
ATOM 1979 O O . TYR A 1 250 ? 0.261 -12.784 -3.788 1.00 98.19 250 TYR A O 1
ATOM 1987 N N . ALA A 1 251 ? -0.198 -12.548 -5.973 1.00 97.50 251 ALA A N 1
ATOM 1988 C CA . ALA A 1 251 ? -0.304 -13.961 -6.293 1.00 97.50 251 ALA A CA 1
ATOM 1989 C C . ALA A 1 251 ? 0.913 -14.359 -7.127 1.00 97.50 251 ALA A C 1
ATOM 1991 O O . ALA A 1 251 ? 0.950 -14.073 -8.320 1.00 97.50 251 ALA A O 1
ATOM 1992 N N . HIS A 1 252 ? 1.904 -14.998 -6.496 1.00 97.06 252 HIS A N 1
ATOM 1993 C CA . HIS A 1 252 ? 3.121 -15.459 -7.171 1.00 97.06 252 HIS A CA 1
ATOM 1994 C C . HIS A 1 252 ? 3.843 -14.322 -7.912 1.00 97.06 252 HIS A C 1
ATOM 1996 O O . HIS A 1 252 ? 4.197 -14.449 -9.082 1.00 97.06 252 HIS A O 1
ATOM 2002 N N . MET A 1 253 ? 4.022 -13.188 -7.230 1.00 97.88 253 MET A N 1
ATOM 2003 C CA . MET A 1 253 ? 4.526 -11.953 -7.829 1.00 97.88 253 MET A CA 1
ATOM 2004 C C . MET A 1 253 ? 5.940 -12.127 -8.386 1.00 97.88 253 MET A C 1
ATOM 20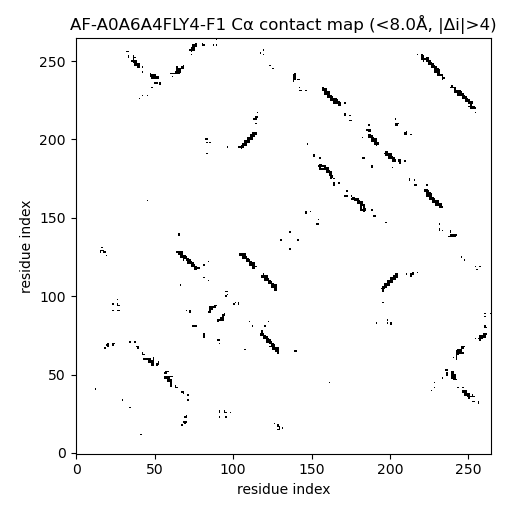06 O O . MET A 1 253 ? 6.885 -12.404 -7.643 1.00 97.88 253 MET A O 1
ATOM 2010 N N . ASP A 1 254 ? 6.096 -11.889 -9.684 1.00 97.06 254 ASP A N 1
ATOM 2011 C CA . ASP A 1 254 ? 7.391 -11.801 -10.342 1.00 97.06 254 ASP A CA 1
ATOM 2012 C C . ASP A 1 254 ? 7.819 -10.333 -10.427 1.00 97.06 254 ASP A C 1
ATOM 2014 O O . ASP A 1 254 ? 7.305 -9.549 -11.224 1.00 97.06 254 ASP A O 1
ATOM 2018 N N . LEU A 1 255 ? 8.770 -9.953 -9.573 1.00 96.62 255 LEU A N 1
ATOM 2019 C CA . LEU A 1 255 ? 9.293 -8.588 -9.523 1.00 96.62 255 LEU A CA 1
ATOM 2020 C C . LEU A 1 255 ? 10.161 -8.234 -10.742 1.00 96.62 255 LEU A C 1
ATOM 2022 O O . LEU A 1 255 ? 10.493 -7.063 -10.915 1.00 96.62 255 LEU A O 1
ATOM 2026 N N . LEU A 1 256 ? 10.530 -9.206 -11.586 1.00 96.31 256 LEU A N 1
ATOM 2027 C CA . LEU A 1 256 ? 11.246 -8.950 -12.839 1.00 96.31 256 LEU A CA 1
ATOM 2028 C C . LEU A 1 256 ? 10.338 -8.365 -13.927 1.00 96.31 256 LEU A C 1
ATOM 2030 O O . LEU A 1 256 ? 10.851 -7.794 -14.885 1.00 96.31 256 LEU A O 1
ATOM 2034 N N . LEU A 1 257 ? 9.014 -8.436 -13.753 1.00 96.88 257 LEU A N 1
ATOM 2035 C CA . LEU A 1 257 ? 8.032 -7.792 -14.634 1.00 96.88 257 LEU A CA 1
ATOM 2036 C C . LEU A 1 257 ? 7.902 -6.279 -14.395 1.00 96.88 257 LEU A C 1
ATOM 2038 O O . LEU A 1 257 ? 7.080 -5.624 -15.033 1.00 96.88 257 LEU A O 1
ATOM 2042 N N . ALA A 1 258 ? 8.675 -5.714 -13.463 1.00 97.25 258 ALA A N 1
ATOM 2043 C CA . ALA A 1 258 ? 8.699 -4.278 -13.233 1.00 97.25 258 ALA A CA 1
ATOM 2044 C C . ALA A 1 258 ? 9.285 -3.536 -14.449 1.00 97.25 258 ALA A C 1
ATOM 2046 O O . ALA A 1 258 ? 10.397 -3.833 -14.898 1.00 97.25 258 ALA A O 1
ATOM 2047 N N . SER A 1 259 ? 8.552 -2.546 -14.958 1.00 95.94 259 SER A N 1
ATOM 2048 C CA . SER A 1 259 ? 9.010 -1.671 -16.044 1.00 95.94 259 SER A CA 1
ATOM 2049 C C . SER A 1 259 ? 9.862 -0.527 -15.504 1.00 95.94 259 SER A C 1
ATOM 2051 O O . SER A 1 259 ? 9.665 -0.103 -14.367 1.00 95.94 259 SER A O 1
ATOM 2053 N N . ASP A 1 260 ? 10.774 0.021 -16.298 1.00 95.56 260 ASP A N 1
ATOM 2054 C CA . ASP A 1 260 ? 11.511 1.221 -15.898 1.00 95.56 260 ASP A CA 1
ATOM 2055 C C . ASP A 1 260 ? 10.548 2.407 -15.698 1.00 95.56 260 ASP A C 1
ATOM 2057 O O . ASP A 1 260 ? 9.630 2.632 -16.496 1.00 95.56 260 ASP A O 1
ATOM 2061 N N . ILE A 1 261 ? 10.721 3.146 -14.596 1.00 93.81 261 ILE A N 1
ATOM 2062 C CA . ILE A 1 261 ? 9.849 4.286 -14.255 1.00 93.81 261 ILE A CA 1
ATOM 2063 C C . ILE A 1 261 ? 9.994 5.450 -15.247 1.00 93.81 261 ILE A C 1
ATOM 2065 O O . ILE A 1 261 ? 9.029 6.176 -15.491 1.00 93.81 261 ILE A O 1
ATOM 2069 N N . ASN A 1 262 ? 11.182 5.584 -15.842 1.00 86.56 262 ASN A N 1
ATOM 2070 C CA . ASN A 1 262 ? 11.568 6.677 -16.732 1.00 86.56 262 ASN A CA 1
ATOM 2071 C C . ASN A 1 262 ? 11.589 6.296 -18.223 1.00 86.56 262 ASN A C 1
ATOM 2073 O O . ASN A 1 262 ? 12.011 7.114 -19.033 1.00 86.56 262 ASN A O 1
ATOM 2077 N N . ASP A 1 263 ? 11.139 5.098 -18.609 1.00 75.88 263 ASP A N 1
ATOM 2078 C CA . ASP A 1 263 ? 11.067 4.741 -20.031 1.00 75.88 263 ASP A CA 1
ATOM 2079 C C . ASP A 1 263 ? 9.991 5.571 -20.753 1.00 75.88 263 ASP A C 1
ATOM 2081 O O . ASP A 1 263 ? 8.799 5.467 -20.423 1.00 75.88 263 ASP A O 1
ATOM 2085 N N . ASP A 1 264 ? 10.450 6.347 -21.745 1.00 52.50 264 ASP A N 1
ATOM 2086 C CA . ASP A 1 264 ? 9.712 7.242 -22.651 1.00 52.50 264 ASP A CA 1
ATOM 2087 C C . ASP A 1 264 ? 8.781 6.481 -23.625 1.00 52.50 264 ASP A C 1
ATOM 2089 O O . ASP A 1 264 ? 8.952 6.528 -24.846 1.00 52.50 264 ASP A O 1
ATOM 2093 N N . GLU A 1 265 ? 7.777 5.782 -23.096 1.00 49.97 265 GLU A N 1
ATOM 2094 C CA . GLU A 1 265 ? 6.583 5.394 -23.871 1.00 49.97 265 GLU A CA 1
ATOM 2095 C C . GLU A 1 265 ? 5.392 6.313 -23.584 1.00 49.97 265 GLU A C 1
ATOM 2097 O O . GLU A 1 265 ? 5.021 6.467 -22.392 1.00 49.97 265 GLU A O 1
#

pLDDT: mean 90.38, std 15.37, range [32.72, 98.88]

InterPro domains:
  IPR009769 Protein ENHANCED DISEASE RESISTANCE 2, C-terminal [PF07059] (38-254)
  IPR045096 Protein ENHANCED DISEASE RESISTANCE 2-like [PTHR12136] (32-260)

Organism: NCBI:txid129364

Nearest PDB structures (foldseek):
  8age-assembly1_F  TM=3.817E-01  e=3.368E-02  Saccharomyces cerevisiae
  6ezn-assembly1_H  TM=3.598E-01  e=2.496E-02  Saccharomyces cerevisiae S288C
  4m9q-assembly3_C  TM=4.207E-01  e=1.653E+00  Chlamydomonas reinhardtii
  5ccv-assembly8_H  TM=2.187E-01  e=8.554E-01  Dengue virus 3 Philippines/H87/1956